Protein AF-0000000072075287 (afdb_homodimer)

Organism: Scandinavium goeteborgense (NCBI:txid1851514)

Sequence (214 aa):
MELVNLKTGTDSFQDEKGETHVRDDYPWGLCISLDNETLNKLGVTTPPVGGVVTITANAIVKSTSERQDDDGTYRRAELQITDMALAPASGEAPKTAAQTLYGEGGEMELVNLKTGTDSFQDEKGETHVRDDYPWGLCISLDNETLNKLGVTTPPVGGVVTITANAIVKSTSERQDDDGTYRRAELQITDMALAPASGEAPKTAAQTLYGEGGE

Nearest PDB structures (foldseek):
  7wkx-assembly1_E  TM=1.892E-01  e=1.487E+00  Homo sapiens
  7wkx-assembly1_E  TM=1.920E-01  e=1.109E+00  Homo sapiens
  3j9z-assembly1_SJ  TM=1.690E-01  e=6.405E+00  Escherichia coli

Solvent-accessible surface area (backbone atoms only — not comparable to full-atom values): 11823 Å² total; per-residue (Å²): 135,68,71,32,79,48,64,73,44,75,42,76,46,65,47,99,86,65,50,78,35,59,33,76,32,51,60,73,36,40,38,32,41,39,40,41,69,53,37,60,68,59,70,50,80,78,62,58,50,30,30,43,30,35,37,40,31,34,25,31,25,67,40,74,43,79,44,78,50,98,89,40,76,44,36,34,38,33,30,37,45,42,26,36,24,68,42,70,42,82,58,81,60,66,80,50,49,49,47,64,67,73,62,78,65,85,117,135,68,71,32,76,48,64,73,45,75,43,76,45,66,47,98,87,65,50,79,38,61,35,77,31,50,60,73,35,39,38,34,42,38,38,41,69,55,37,59,67,59,69,50,80,79,61,58,47,25,29,42,29,35,38,41,31,35,26,30,25,68,41,74,44,80,43,80,48,98,89,40,75,45,35,36,37,32,32,36,48,42,26,36,22,69,42,70,42,81,59,82,57,66,79,50,52,49,49,65,68,74,63,79,64,85,116

InterPro domains:
  IPR049302 Major coat protein-like [PF21628] (15-101)

Foldseek 3Di:
DDDDDQFDAKDWDAAPVGDIAIATDGDPLPDDDADPVNCVVLVDDDDAFLFDKDKDFDWDWPDWDWDQDPVGIDIDTDIGTDGMHMGGPPDDSPNRRRNGPPPPVPD/DDDDDQFDAKDWDAAPVRDIAIATDGDPLPDDDADPVNCVVLVDDDDAFLFDKDKDFDWDWPDWDWDQDPVGIDIDTDIGTDGMHMGGPPDDSPRRVRNPPPPPVPD

Structure (mmCIF, N/CA/C/O backbone):
data_AF-0000000072075287-model_v1
#
loop_
_entity.id
_entity.type
_entity.pdbx_description
1 polymer 'Phage protein'
#
loop_
_atom_site.group_PDB
_atom_site.id
_atom_site.type_symbol
_atom_site.label_atom_id
_atom_site.label_alt_id
_atom_site.label_comp_id
_atom_site.label_asym_id
_atom_site.label_entity_id
_atom_site.label_seq_id
_atom_site.pdbx_PDB_ins_code
_atom_site.Cartn_x
_atom_site.Cartn_y
_atom_site.Cartn_z
_atom_site.occupancy
_atom_site.B_iso_or_equiv
_atom_site.auth_seq_id
_atom_site.auth_comp_id
_atom_site.auth_asym_id
_atom_site.auth_atom_id
_atom_site.pdbx_PDB_model_num
ATOM 1 N N . MET A 1 1 ? -2.111 -3.668 18.281 1 77.75 1 MET A N 1
ATOM 2 C CA . MET A 1 1 ? -3.15 -3.203 17.359 1 77.75 1 MET A CA 1
ATOM 3 C C . MET A 1 1 ? -3.857 -4.383 16.703 1 77.75 1 MET A C 1
ATOM 5 O O . MET A 1 1 ? -3.252 -5.434 16.484 1 77.75 1 MET A O 1
ATOM 9 N N . GLU A 1 2 ? -5.207 -4.266 16.469 1 92.62 2 GLU A N 1
ATOM 10 C CA . GLU A 1 2 ? -5.988 -5.344 15.867 1 92.62 2 GLU A CA 1
ATOM 11 C C . GLU A 1 2 ? -6.207 -5.102 14.375 1 92.62 2 GLU A C 1
ATOM 13 O O . GLU A 1 2 ? -6.414 -3.961 13.953 1 92.62 2 GLU A O 1
ATOM 18 N N . LEU A 1 3 ? -6.121 -6.145 13.672 1 96.12 3 LEU A N 1
ATOM 19 C CA . LEU A 1 3 ? -6.355 -6.055 12.234 1 96.12 3 LEU A CA 1
ATOM 20 C C . LEU A 1 3 ? -7.828 -5.801 11.945 1 96.12 3 LEU A C 1
ATOM 22 O O . LEU A 1 3 ? -8.703 -6.469 12.5 1 96.12 3 LEU A O 1
ATOM 26 N N . VAL A 1 4 ? -8.023 -4.816 11.109 1 97.56 4 VAL A N 1
ATOM 27 C CA . VAL A 1 4 ? -9.383 -4.461 10.719 1 97.56 4 VAL A CA 1
ATOM 28 C C . VAL A 1 4 ? -9.633 -4.906 9.281 1 97.56 4 VAL A C 1
ATOM 30 O O . VAL A 1 4 ? -8.836 -4.621 8.383 1 97.56 4 VAL A O 1
ATOM 33 N N . ASN A 1 5 ? -10.75 -5.617 9.086 1 97.5 5 ASN A N 1
ATOM 34 C CA . ASN A 1 5 ? -11.117 -6.039 7.738 1 97.5 5 ASN A CA 1
ATOM 35 C C . ASN A 1 5 ? -11.609 -4.863 6.898 1 97.5 5 ASN A C 1
ATOM 37 O 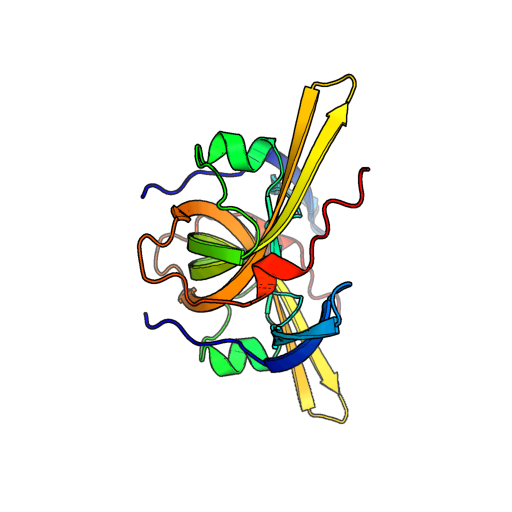O . ASN A 1 5 ? -12.523 -4.148 7.301 1 97.5 5 ASN A O 1
ATOM 41 N N . LEU A 1 6 ? -11.008 -4.695 5.742 1 97.62 6 LEU A N 1
ATOM 42 C CA . LEU A 1 6 ? -11.289 -3.512 4.934 1 97.62 6 LEU A CA 1
ATOM 43 C C . LEU A 1 6 ? -12.141 -3.869 3.723 1 97.62 6 LEU A C 1
ATOM 45 O O . LEU A 1 6 ? -12.195 -3.113 2.752 1 97.62 6 LEU A O 1
ATOM 49 N N . LYS A 1 7 ? -12.789 -4.918 3.783 1 96.19 7 LYS A N 1
ATOM 50 C CA . LYS A 1 7 ? -13.656 -5.375 2.707 1 96.19 7 LYS A CA 1
ATOM 51 C C . LYS A 1 7 ? -14.789 -4.379 2.451 1 96.19 7 LYS A C 1
ATOM 53 O O . LYS A 1 7 ? -15.375 -3.85 3.395 1 96.19 7 LYS A O 1
ATOM 58 N N . THR A 1 8 ? -15.008 -4.086 1.228 1 95.38 8 THR A N 1
ATOM 59 C CA . THR A 1 8 ? -16.062 -3.146 0.863 1 95.38 8 THR A CA 1
ATOM 60 C C . THR A 1 8 ? -17.219 -3.871 0.189 1 95.38 8 THR A C 1
ATOM 62 O O . THR A 1 8 ? -18.312 -3.311 0.045 1 95.38 8 THR A O 1
ATOM 65 N N . GLY A 1 9 ? -17.016 -5.016 -0.253 1 93.81 9 GLY A N 1
ATOM 66 C CA . GLY A 1 9 ? -18.031 -5.797 -0.929 1 93.81 9 GLY A CA 1
ATOM 67 C C . GLY A 1 9 ? -17.516 -7.102 -1.496 1 93.81 9 GLY A C 1
ATOM 68 O O . GLY A 1 9 ? -16.406 -7.527 -1.169 1 93.81 9 GLY A O 1
ATOM 69 N N . THR A 1 10 ? -18.516 -7.734 -2.203 1 91.75 10 THR A N 1
ATOM 70 C CA . THR A 1 10 ? -18.141 -9 -2.84 1 91.75 10 THR A CA 1
ATOM 71 C C . THR A 1 10 ? -18.547 -8.992 -4.312 1 91.75 10 THR A C 1
ATOM 73 O O . THR A 1 10 ? -19.562 -8.414 -4.684 1 91.75 10 THR A O 1
ATOM 76 N N . ASP A 1 11 ? -17.562 -9.477 -5.094 1 87.44 11 ASP A N 1
ATOM 77 C CA . ASP A 1 11 ? -17.828 -9.57 -6.527 1 87.44 11 ASP A CA 1
ATOM 78 C C . ASP A 1 11 ? -17.734 -11.016 -7.008 1 87.44 11 ASP A C 1
ATOM 80 O O . ASP A 1 11 ? -16.922 -11.797 -6.504 1 87.44 11 ASP A O 1
ATOM 84 N N . SER A 1 12 ? -18.703 -11.328 -7.906 1 87.06 12 SER A N 1
ATOM 85 C CA . SER A 1 12 ? -18.688 -12.688 -8.453 1 87.06 12 SER A CA 1
ATOM 86 C C . SER A 1 12 ? -18.281 -12.68 -9.922 1 87.06 12 SER A C 1
ATOM 88 O O . SER A 1 12 ? -18.578 -11.742 -10.656 1 87.06 12 SER A O 1
ATOM 90 N N . PHE A 1 13 ? -17.406 -13.641 -10.266 1 83.19 13 PHE A N 1
ATOM 91 C CA . PHE A 1 13 ? -17 -13.773 -11.656 1 83.19 13 PHE A CA 1
ATOM 92 C C . PHE A 1 13 ? -17.016 -15.234 -12.094 1 83.19 13 PHE A C 1
ATOM 94 O O . PHE A 1 13 ? -17 -16.141 -11.258 1 83.19 13 PHE A O 1
ATOM 101 N N . GLN A 1 14 ? -17.344 -15.43 -13.328 1 86.56 14 GLN A N 1
ATOM 102 C CA . GLN A 1 14 ? -17.359 -16.781 -13.898 1 86.56 14 GLN A CA 1
ATOM 103 C C . GLN A 1 14 ? -16.078 -17.062 -14.672 1 86.56 14 GLN A C 1
ATOM 105 O O . GLN A 1 14 ? -15.586 -16.203 -15.422 1 86.56 14 GLN A O 1
ATOM 110 N N . ASP A 1 15 ? -15.492 -18.203 -14.352 1 79.06 15 ASP A N 1
ATOM 111 C CA . ASP A 1 15 ? -14.281 -18.578 -15.078 1 79.06 15 ASP A CA 1
ATOM 112 C C . ASP A 1 15 ? -14.617 -19.156 -16.453 1 79.06 15 ASP A C 1
ATOM 114 O O . ASP A 1 15 ? -15.789 -19.172 -16.859 1 79.06 15 ASP A O 1
ATOM 118 N N . GLU A 1 16 ? -13.539 -19.391 -17.25 1 84.56 16 GLU A N 1
ATOM 119 C CA . GLU A 1 16 ? -13.719 -19.922 -18.609 1 84.56 16 GLU A CA 1
ATOM 120 C C . GLU A 1 16 ? -14.523 -21.219 -18.594 1 84.56 16 GLU A C 1
ATOM 122 O O . GLU A 1 16 ? -15.125 -21.578 -19.594 1 84.56 16 GLU A O 1
ATOM 127 N N . LYS A 1 17 ? -14.508 -21.938 -17.422 1 87.31 17 LYS A N 1
ATOM 128 C CA . LYS A 1 17 ? -15.227 -23.188 -17.281 1 87.31 17 LYS A CA 1
ATOM 129 C C . LYS A 1 17 ? -16.672 -22.953 -16.859 1 87.31 17 LYS A C 1
ATOM 131 O O . LYS A 1 17 ? -17.484 -23.891 -16.812 1 87.31 17 LYS A O 1
ATOM 136 N N . GLY A 1 18 ? -17.031 -21.797 -16.594 1 85.94 18 GLY A N 1
ATOM 137 C CA . GLY A 1 18 ? -18.391 -21.484 -16.188 1 85.94 18 GLY A CA 1
ATOM 138 C C . GLY A 1 18 ? -18.594 -21.516 -14.688 1 85.94 18 GLY A C 1
ATOM 139 O O . GLY A 1 18 ? -19.734 -21.516 -14.211 1 85.94 18 GLY A O 1
ATOM 140 N N . GLU A 1 19 ? -17.656 -21.734 -13.961 1 86.62 19 GLU A N 1
ATOM 141 C CA . GLU A 1 19 ? -17.766 -21.766 -12.508 1 86.62 19 GLU A CA 1
ATOM 142 C C . GLU A 1 19 ? -17.703 -20.359 -11.914 1 86.62 19 GLU A C 1
ATOM 144 O O . GLU A 1 19 ? -16.859 -19.562 -12.305 1 86.62 19 GLU A O 1
ATOM 149 N N . THR A 1 20 ? -18.656 -20.094 -10.992 1 87.75 20 THR A N 1
ATOM 150 C CA . THR A 1 20 ? -18.766 -18.797 -10.359 1 87.75 20 THR A CA 1
ATOM 151 C C . THR A 1 20 ? -17.844 -18.703 -9.141 1 87.75 20 THR A C 1
ATOM 153 O O . THR A 1 20 ? -17.891 -19.578 -8.273 1 87.75 20 THR A O 1
ATOM 156 N N . HIS A 1 21 ? -17 -17.688 -9.211 1 82.75 21 HIS A N 1
ATOM 157 C CA . HIS A 1 21 ? -16.125 -17.438 -8.07 1 82.75 21 HIS A CA 1
ATOM 158 C C . HIS A 1 21 ? -16.422 -16.094 -7.426 1 82.75 21 HIS A C 1
ATOM 160 O O . HIS A 1 21 ? -16.797 -15.141 -8.109 1 82.75 21 HIS A O 1
ATOM 166 N N . VAL A 1 22 ? -16.422 -16.141 -6.047 1 85.56 22 VAL A N 1
ATOM 167 C CA . VAL A 1 22 ? -16.703 -14.914 -5.309 1 85.56 22 VAL A CA 1
ATOM 168 C C . VAL A 1 22 ? -15.406 -14.312 -4.785 1 85.56 22 VAL A C 1
ATOM 170 O O . VAL A 1 22 ? -14.562 -15.016 -4.227 1 85.56 22 VAL A O 1
ATOM 173 N N . ARG A 1 23 ? -15.266 -13.086 -5.16 1 87.44 23 ARG A N 1
ATOM 174 C CA . ARG A 1 23 ? -14.078 -12.383 -4.699 1 87.44 23 ARG A CA 1
ATOM 175 C C . ARG A 1 23 ? -14.453 -11.172 -3.85 1 87.44 23 ARG A C 1
ATOM 177 O O . ARG A 1 23 ? -15.352 -10.406 -4.207 1 87.44 23 ARG A O 1
ATOM 184 N N . ASP A 1 24 ? -13.828 -11.047 -2.705 1 92.19 24 ASP A N 1
ATOM 185 C CA . ASP A 1 24 ? -14.055 -9.883 -1.855 1 92.19 24 ASP A CA 1
ATOM 186 C C . ASP A 1 24 ? -13.43 -8.625 -2.461 1 92.19 24 ASP A C 1
ATOM 188 O O . ASP A 1 24 ? -12.32 -8.672 -3 1 92.19 24 ASP A O 1
ATOM 192 N N . ASP A 1 25 ? -14.242 -7.613 -2.367 1 93.5 25 ASP A N 1
ATOM 193 C CA . ASP A 1 25 ? -13.789 -6.332 -2.895 1 93.5 25 ASP A CA 1
ATOM 194 C C . ASP A 1 25 ? -13.148 -5.484 -1.798 1 93.5 25 ASP A C 1
ATOM 196 O O . ASP A 1 25 ? -13.641 -5.441 -0.67 1 93.5 25 ASP A O 1
ATOM 200 N N . TYR A 1 26 ? -12.102 -4.895 -2.133 1 96.19 26 TYR A N 1
ATOM 201 C CA . TYR A 1 26 ? -11.375 -3.992 -1.246 1 96.19 26 TYR A CA 1
ATOM 202 C C . TYR A 1 26 ? -11.062 -2.678 -1.949 1 96.19 26 TYR A C 1
ATOM 204 O O . TYR A 1 26 ? -11.055 -2.611 -3.182 1 96.19 26 TYR A O 1
ATOM 212 N N . PRO A 1 27 ? -10.805 -1.683 -1.081 1 95 27 PRO A N 1
ATOM 213 C CA . PRO A 1 27 ? -10.492 -0.396 -1.707 1 95 27 PRO A CA 1
ATOM 214 C C . PRO A 1 27 ? -9.242 -0.456 -2.59 1 95 27 PRO A C 1
ATOM 216 O O . PRO A 1 27 ? -8.25 -1.081 -2.217 1 95 27 PRO A O 1
ATOM 219 N N . TRP A 1 28 ? -9.297 0.236 -3.648 1 91.94 28 TRP A N 1
ATOM 220 C CA . TRP A 1 28 ? -8.195 0.233 -4.602 1 91.94 28 TRP A CA 1
ATOM 221 C C . TRP A 1 28 ? -6.977 0.944 -4.023 1 91.94 28 TRP A C 1
ATOM 223 O O . TRP A 1 28 ? -5.836 0.628 -4.379 1 91.94 28 TRP A O 1
ATOM 233 N N . GLY A 1 29 ? -7.176 1.837 -3.107 1 96 29 GLY A N 1
ATOM 234 C CA . GLY A 1 29 ? -6.074 2.576 -2.514 1 96 29 GLY A CA 1
ATOM 235 C C . GLY A 1 29 ? -5.195 1.723 -1.62 1 96 29 GLY A C 1
ATOM 236 O O . GLY A 1 29 ? -4.117 2.154 -1.205 1 96 29 GLY A O 1
ATOM 237 N N . LEU A 1 30 ? -5.652 0.534 -1.278 1 97.19 30 LEU A N 1
ATOM 238 C CA . LEU A 1 30 ? -4.93 -0.387 -0.407 1 97.19 30 LEU A CA 1
ATOM 239 C C . LEU A 1 30 ? -4.234 -1.472 -1.223 1 97.19 30 LEU A C 1
ATOM 241 O O . LEU A 1 30 ? -4.137 -2.619 -0.781 1 97.19 30 LEU A O 1
ATOM 245 N N . CYS A 1 31 ? -3.879 -1.169 -2.418 1 95.69 31 CYS A N 1
ATOM 246 C CA . CYS A 1 31 ? -3.146 -2.068 -3.301 1 95.69 31 CYS A CA 1
ATOM 247 C C . CYS A 1 31 ? -1.704 -1.606 -3.473 1 95.69 31 CYS A C 1
ATOM 249 O O . CYS A 1 31 ? -1.455 -0.455 -3.834 1 95.69 31 CYS A O 1
ATOM 251 N N . ILE A 1 32 ? -0.797 -2.535 -3.172 1 97.25 32 ILE A N 1
ATOM 252 C CA . ILE A 1 32 ? 0.595 -2.15 -3.381 1 97.25 32 ILE A CA 1
ATOM 253 C C . ILE A 1 32 ? 1.206 -3.01 -4.484 1 97.25 32 ILE A C 1
ATOM 255 O O . ILE A 1 32 ? 0.774 -4.145 -4.711 1 97.25 32 ILE A O 1
ATOM 259 N N . SER A 1 33 ? 2.102 -2.414 -5.137 1 96.75 33 SER A N 1
ATOM 260 C CA . SER A 1 33 ? 2.803 -3.066 -6.238 1 96.75 33 SER A CA 1
ATOM 261 C C . SER A 1 33 ? 4.277 -3.27 -5.914 1 96.75 33 SER A C 1
ATOM 263 O O . SER A 1 33 ? 5.012 -2.303 -5.695 1 96.75 33 SER A O 1
ATOM 265 N N . LEU A 1 34 ? 4.695 -4.539 -5.887 1 96.69 34 LEU A N 1
ATOM 266 C CA . LEU A 1 34 ? 6.094 -4.875 -5.645 1 96.69 34 LEU A CA 1
ATOM 267 C C . LEU A 1 34 ? 6.812 -5.184 -6.953 1 96.69 34 LEU A C 1
ATOM 269 O O . LEU A 1 34 ? 6.504 -6.176 -7.617 1 96.69 34 LEU A O 1
ATOM 273 N N . ASP A 1 35 ? 7.734 -4.344 -7.305 1 94.25 35 ASP A N 1
ATOM 274 C CA . ASP A 1 35 ? 8.531 -4.602 -8.5 1 94.25 35 ASP A CA 1
ATOM 275 C C . ASP A 1 35 ? 9.742 -5.477 -8.18 1 94.25 35 ASP A C 1
ATOM 277 O O . ASP A 1 35 ? 9.984 -5.801 -7.016 1 94.25 35 ASP A O 1
ATOM 281 N N . ASN A 1 36 ? 10.438 -5.809 -9.18 1 93.44 36 ASN A N 1
ATOM 282 C CA . ASN A 1 36 ? 11.578 -6.707 -9.047 1 93.44 36 ASN A CA 1
ATOM 283 C C . ASN A 1 36 ? 12.555 -6.215 -7.984 1 93.44 36 ASN A C 1
ATOM 285 O O . ASN A 1 36 ? 13.016 -7 -7.152 1 93.44 36 ASN A O 1
ATOM 289 N N . GLU A 1 37 ? 12.898 -4.957 -8.047 1 93.5 37 GLU A N 1
ATOM 290 C CA . GLU A 1 37 ? 13.844 -4.383 -7.098 1 93.5 37 GLU A CA 1
ATOM 291 C C . GLU A 1 37 ? 13.336 -4.516 -5.664 1 93.5 37 GLU A C 1
ATOM 293 O O . GLU A 1 37 ? 14.086 -4.906 -4.766 1 93.5 37 GLU A O 1
ATOM 298 N N . THR A 1 38 ? 12.094 -4.238 -5.414 1 95.94 38 THR A N 1
ATOM 299 C CA . THR A 1 38 ? 11.477 -4.324 -4.094 1 95.94 38 THR A CA 1
ATOM 300 C C . THR A 1 38 ? 11.438 -5.77 -3.605 1 95.94 38 THR A C 1
ATOM 302 O O . THR A 1 38 ? 11.797 -6.051 -2.459 1 95.94 38 THR A O 1
ATOM 305 N N . LEU A 1 39 ? 11.023 -6.684 -4.453 1 95.38 39 LEU A N 1
ATOM 306 C CA . LEU A 1 39 ? 10.969 -8.102 -4.109 1 95.38 39 LEU A CA 1
ATOM 307 C C . LEU A 1 39 ? 12.352 -8.625 -3.744 1 95.38 39 LEU A C 1
ATOM 309 O O . LEU A 1 39 ? 12.5 -9.391 -2.785 1 95.38 39 LEU A O 1
ATOM 313 N N . ASN A 1 40 ? 13.297 -8.281 -4.48 1 93.31 40 ASN A N 1
ATOM 314 C CA . ASN A 1 40 ? 14.68 -8.68 -4.207 1 93.31 40 ASN A CA 1
ATOM 315 C C . ASN A 1 40 ? 15.164 -8.148 -2.863 1 93.31 40 ASN A C 1
ATOM 317 O O . ASN A 1 40 ? 15.812 -8.867 -2.104 1 93.31 40 ASN A O 1
ATOM 321 N N . LYS A 1 41 ? 14.836 -6.898 -2.615 1 95.44 41 LYS A N 1
ATOM 322 C CA . LYS A 1 41 ? 15.242 -6.281 -1.355 1 95.44 41 LYS A CA 1
ATOM 323 C C . LYS A 1 41 ? 14.617 -7 -0.164 1 95.44 41 LYS A C 1
ATOM 325 O O . LYS A 1 41 ? 15.258 -7.16 0.877 1 95.44 41 LYS A O 1
ATOM 330 N N . LEU A 1 42 ? 13.398 -7.293 -0.332 1 96.06 42 LEU A N 1
ATOM 331 C CA . LEU A 1 42 ? 12.68 -7.984 0.732 1 96.06 42 LEU A CA 1
ATOM 332 C C . LEU A 1 42 ? 13.18 -9.414 0.891 1 96.06 42 LEU A C 1
ATOM 334 O O . LEU A 1 42 ? 13.047 -10.008 1.962 1 96.06 42 LEU A O 1
ATOM 338 N N . GLY A 1 43 ? 13.695 -10.016 -0.106 1 92.69 43 GLY A N 1
ATOM 339 C CA . GLY A 1 43 ? 14.211 -11.367 -0.07 1 92.69 43 GLY A CA 1
ATOM 340 C C . GLY A 1 43 ? 13.133 -12.422 0.075 1 92.69 43 GLY A C 1
ATOM 341 O O . GLY A 1 43 ? 13.32 -13.422 0.767 1 92.69 43 GLY A O 1
ATOM 342 N N . VAL A 1 44 ? 11.953 -12.094 -0.445 1 87.81 44 VAL A N 1
ATOM 343 C CA . VAL A 1 44 ? 10.836 -13.016 -0.292 1 87.81 44 VAL A CA 1
ATOM 344 C C . VAL A 1 44 ? 10.32 -13.445 -1.666 1 87.81 44 VAL A C 1
ATOM 346 O O . VAL A 1 44 ? 10.516 -12.734 -2.654 1 87.81 44 VAL A O 1
ATOM 349 N N . THR A 1 45 ? 9.844 -14.625 -1.613 1 86.31 45 THR A N 1
ATOM 350 C CA . THR A 1 45 ? 9.133 -15.094 -2.801 1 86.31 45 THR A CA 1
ATOM 351 C C . THR A 1 45 ? 7.629 -14.875 -2.652 1 86.31 45 THR A C 1
ATOM 353 O O . THR A 1 45 ? 7.027 -15.328 -1.674 1 86.31 45 THR A O 1
ATOM 356 N N . THR A 1 46 ? 7.074 -14.062 -3.523 1 86.88 46 THR A N 1
ATOM 357 C CA . THR A 1 46 ? 5.645 -13.781 -3.461 1 86.88 46 THR A CA 1
ATOM 358 C C . THR A 1 46 ? 4.832 -15.031 -3.758 1 86.88 46 THR A C 1
ATOM 360 O O . THR A 1 46 ? 5.117 -15.758 -4.715 1 86.88 46 THR A O 1
ATOM 363 N N . PRO A 1 47 ? 3.93 -15.32 -2.85 1 89.81 47 PRO A N 1
ATOM 364 C CA . PRO A 1 47 ? 3.029 -16.438 -3.158 1 89.81 47 PRO A CA 1
ATOM 365 C C . PRO A 1 47 ? 2.293 -16.25 -4.484 1 89.81 47 PRO A C 1
ATOM 367 O O . PRO A 1 47 ? 2.291 -15.148 -5.043 1 89.81 47 PRO A O 1
ATOM 370 N N . PRO A 1 48 ? 1.776 -17.391 -5.051 1 88.75 48 PRO A N 1
ATOM 371 C CA . PRO A 1 48 ? 0.973 -17.266 -6.266 1 88.75 48 PRO A CA 1
ATOM 372 C C . PRO A 1 48 ? -0.303 -16.453 -6.051 1 88.75 48 PRO A C 1
ATOM 374 O O . PRO A 1 48 ? -0.667 -16.156 -4.91 1 88.75 48 PRO A O 1
ATOM 377 N N . VAL A 1 49 ? -0.853 -16.078 -7.148 1 90.38 49 VAL A N 1
ATOM 378 C CA . VAL A 1 49 ? -2.111 -15.344 -7.117 1 90.38 49 VAL A CA 1
ATOM 379 C C . VAL A 1 49 ? -3.1 -16.047 -6.188 1 90.38 49 VAL A C 1
ATOM 381 O O . VAL A 1 49 ? -3.271 -17.266 -6.262 1 90.38 49 VAL A O 1
ATOM 384 N N . GLY A 1 50 ? -3.572 -15.297 -5.316 1 90.81 50 GLY A N 1
ATOM 385 C CA . GLY A 1 50 ? -4.488 -15.852 -4.336 1 90.81 50 GLY A CA 1
ATOM 386 C C . GLY A 1 50 ? -3.83 -16.141 -3.002 1 90.81 50 GLY A C 1
ATOM 387 O O . GLY A 1 50 ? -4.516 -16.375 -2.002 1 90.81 50 GLY A O 1
ATOM 388 N N . GLY A 1 51 ? -2.502 -16.219 -2.961 1 92.12 51 GLY A N 1
ATOM 389 C CA . GLY A 1 51 ? -1.778 -16.406 -1.716 1 92.12 51 GLY A CA 1
ATOM 390 C C . GLY A 1 51 ? -1.857 -15.219 -0.782 1 92.12 51 GLY A C 1
ATOM 391 O O . GLY A 1 51 ? -2.064 -14.086 -1.227 1 92.12 51 GLY A O 1
ATOM 392 N N . VAL A 1 52 ? -1.76 -15.516 0.511 1 94.38 52 VAL A N 1
ATOM 393 C CA . VAL A 1 52 ? -1.868 -14.469 1.521 1 94.38 52 VAL A CA 1
ATOM 394 C C . VAL A 1 52 ? -0.495 -14.195 2.131 1 94.38 52 VAL A C 1
ATOM 396 O O . VAL A 1 52 ? 0.288 -15.125 2.354 1 94.38 52 VAL A O 1
ATOM 399 N N . VAL A 1 53 ? -0.231 -12.914 2.338 1 96.25 53 VAL A N 1
ATOM 400 C CA . VAL A 1 53 ? 1.034 -12.523 2.947 1 96.25 53 VAL A CA 1
ATOM 401 C C . VAL A 1 53 ? 0.772 -11.57 4.113 1 96.25 53 VAL A C 1
ATOM 403 O O . VAL A 1 53 ? -0.256 -10.891 4.148 1 96.25 53 VAL A O 1
ATOM 406 N N . THR A 1 54 ? 1.632 -11.617 5.086 1 96 54 THR A N 1
ATOM 407 C CA . THR A 1 54 ? 1.607 -10.68 6.203 1 96 54 THR A CA 1
ATOM 408 C C . THR A 1 54 ? 2.623 -9.562 5.992 1 96 54 THR A C 1
ATOM 410 O O . THR A 1 54 ? 3.797 -9.82 5.723 1 96 54 THR A O 1
ATOM 413 N N . ILE A 1 55 ? 2.16 -8.414 6.121 1 97 55 ILE A N 1
ATOM 414 C CA . ILE A 1 55 ? 2.992 -7.238 5.883 1 97 55 ILE A CA 1
ATOM 415 C C . ILE A 1 55 ? 3.195 -6.473 7.188 1 97 55 ILE A C 1
ATOM 417 O O . ILE A 1 55 ? 2.234 -6.203 7.91 1 97 55 ILE A O 1
ATOM 421 N N . THR A 1 56 ? 4.402 -6.18 7.535 1 97.19 56 THR A N 1
ATOM 422 C CA . THR A 1 56 ? 4.766 -5.203 8.555 1 97.19 56 THR A CA 1
ATOM 423 C C . THR A 1 56 ? 5.566 -4.055 7.945 1 97.19 56 THR A C 1
ATOM 425 O O . THR A 1 56 ? 6.59 -4.285 7.297 1 97.19 56 THR A O 1
ATOM 428 N N . ALA A 1 57 ? 5.008 -2.855 8.125 1 97.5 57 ALA A N 1
ATOM 429 C CA . ALA A 1 57 ? 5.656 -1.756 7.414 1 97.5 57 ALA A CA 1
ATOM 430 C C . ALA A 1 57 ? 5.605 -0.469 8.234 1 97.5 57 ALA A C 1
ATOM 432 O O . ALA A 1 57 ? 4.742 -0.312 9.102 1 97.5 57 ALA A O 1
ATOM 433 N N . ASN A 1 58 ? 6.535 0.424 7.98 1 96.81 58 ASN A N 1
ATOM 434 C CA . ASN A 1 58 ? 6.492 1.828 8.375 1 96.81 58 ASN A CA 1
ATOM 435 C C . ASN A 1 58 ? 6.211 2.736 7.18 1 96.81 58 ASN A C 1
ATOM 437 O O . ASN A 1 58 ? 6.793 2.557 6.105 1 96.81 58 ASN A O 1
ATOM 441 N N . ALA A 1 59 ? 5.336 3.635 7.445 1 96.81 59 ALA A N 1
ATOM 442 C CA . ALA A 1 59 ? 4.965 4.527 6.352 1 96.81 59 ALA A CA 1
ATOM 443 C C . ALA A 1 59 ? 4.934 5.98 6.816 1 96.81 59 ALA A C 1
ATOM 445 O O . ALA A 1 59 ? 4.695 6.258 7.992 1 96.81 59 ALA A O 1
ATOM 446 N N . ILE A 1 60 ? 5.18 6.902 5.883 1 95.19 60 ILE A N 1
ATOM 447 C CA . ILE A 1 60 ? 5.086 8.336 6.141 1 95.19 60 ILE A CA 1
ATOM 448 C C . ILE A 1 60 ? 3.869 8.914 5.422 1 95.19 60 ILE A C 1
ATOM 450 O O . ILE A 1 60 ? 3.557 8.516 4.301 1 95.19 60 ILE A O 1
ATOM 454 N N . VAL A 1 61 ? 3.297 9.844 6.078 1 95 61 VAL A N 1
ATOM 455 C CA . VAL A 1 61 ? 2.168 10.523 5.453 1 95 61 VAL A CA 1
ATOM 456 C C . VAL A 1 61 ? 2.672 11.484 4.383 1 95 61 VAL A C 1
ATOM 458 O O . VAL A 1 61 ? 3.338 12.477 4.691 1 95 61 VAL A O 1
ATOM 461 N N . LYS A 1 62 ? 2.35 11.172 3.201 1 91.31 62 LYS A N 1
ATOM 462 C CA . LYS A 1 62 ? 2.795 11.977 2.07 1 91.31 62 LYS A CA 1
ATOM 463 C C . LYS A 1 62 ? 1.867 13.164 1.846 1 91.31 62 LYS A C 1
ATOM 465 O O . LYS A 1 62 ? 2.324 14.266 1.51 1 91.31 62 LYS A O 1
ATOM 470 N N . SER A 1 63 ? 0.668 12.867 1.937 1 92.81 63 SER A N 1
ATOM 471 C CA . SER A 1 63 ? -0.319 13.922 1.713 1 92.81 63 SER A CA 1
ATOM 472 C C . SER A 1 63 ? -1.646 13.586 2.387 1 92.81 63 SER A C 1
ATOM 474 O O . SER A 1 63 ? -1.979 12.414 2.562 1 92.81 63 SER A O 1
ATOM 476 N N . THR A 1 64 ? -2.299 14.688 2.861 1 92.81 64 THR A N 1
ATOM 477 C CA . THR A 1 64 ? -3.641 14.562 3.416 1 92.81 64 THR A CA 1
ATOM 478 C C . THR A 1 64 ? -4.605 15.516 2.715 1 92.81 64 THR A C 1
ATOM 480 O O . THR A 1 64 ? -4.246 16.641 2.391 1 92.81 64 THR A O 1
ATOM 483 N N . SER A 1 65 ? -5.645 14.883 2.287 1 91.44 65 SER A N 1
ATOM 484 C CA . SER A 1 65 ? -6.664 15.68 1.612 1 91.44 65 SER A CA 1
ATOM 485 C C . SER A 1 65 ? -8.016 15.547 2.303 1 91.44 65 SER A C 1
ATOM 487 O O . SER A 1 65 ? -8.398 14.461 2.736 1 91.44 65 SER A O 1
ATOM 489 N N . GLU A 1 66 ? -8.641 16.812 2.535 1 89.56 66 GLU A N 1
ATOM 490 C CA . GLU A 1 66 ? -9.984 16.844 3.096 1 89.56 66 GLU A CA 1
ATOM 491 C C . GLU A 1 66 ? -10.938 17.641 2.201 1 89.56 66 GLU A C 1
ATOM 493 O O . GLU A 1 66 ? -10.664 18.797 1.854 1 89.56 66 GLU A O 1
ATOM 498 N N . ARG A 1 67 ? -11.766 16.953 1.629 1 89.38 67 ARG A N 1
ATOM 499 C CA . ARG A 1 67 ? -12.742 17.594 0.752 1 89.38 67 ARG A CA 1
ATOM 500 C C . ARG A 1 67 ? -14.148 17.469 1.32 1 89.38 67 ARG A C 1
ATOM 502 O O . ARG A 1 67 ? -14.531 16.422 1.833 1 89.38 67 ARG A O 1
ATOM 509 N N . GLN A 1 68 ? -14.828 18.547 1.416 1 89.38 68 GLN A N 1
ATOM 510 C CA . GLN A 1 68 ? -16.203 18.578 1.894 1 89.38 68 GLN A CA 1
ATOM 511 C C . GLN A 1 68 ? -17.188 18.578 0.729 1 89.38 68 GLN A C 1
ATOM 513 O O . GLN A 1 68 ? -17.125 19.469 -0.135 1 89.38 68 GLN A O 1
ATOM 518 N N . ASP A 1 69 ? -17.828 17.484 0.65 1 84.62 69 ASP A N 1
ATOM 519 C CA . ASP A 1 69 ? -18.844 17.422 -0.392 1 84.62 69 ASP A CA 1
ATOM 520 C C . ASP A 1 69 ? -20.25 17.328 0.213 1 84.62 69 ASP A C 1
ATOM 522 O O . ASP A 1 69 ? -20.406 17.297 1.437 1 84.62 69 ASP A O 1
ATOM 526 N N . ASP A 1 70 ? -21.188 17.344 -0.735 1 89.31 70 ASP A N 1
ATOM 527 C CA . ASP A 1 70 ? -22.578 17.281 -0.279 1 89.31 70 ASP A CA 1
ATOM 528 C C . ASP A 1 70 ? -22.844 16 0.508 1 89.31 70 ASP A C 1
ATOM 530 O O . ASP A 1 70 ? -23.766 15.953 1.325 1 89.31 70 ASP A O 1
ATOM 534 N N . ASP A 1 71 ? -22.031 15.031 0.357 1 86.81 71 ASP A N 1
ATOM 535 C CA . ASP A 1 71 ? -22.219 13.727 0.99 1 86.81 71 ASP A CA 1
ATOM 536 C C . ASP A 1 71 ? -21.516 13.672 2.348 1 86.81 71 ASP A C 1
ATOM 538 O O . ASP A 1 71 ? -21.859 12.836 3.189 1 86.81 71 ASP A O 1
ATOM 542 N N . GLY A 1 72 ? -20.75 14.578 2.58 1 88.25 72 GLY A N 1
ATOM 543 C CA . GLY A 1 72 ? -20 14.617 3.828 1 88.25 72 GLY A CA 1
ATOM 544 C C . GLY A 1 72 ? -18.531 14.969 3.635 1 88.25 72 GLY A C 1
ATOM 545 O O . GLY A 1 72 ? -18.156 15.57 2.623 1 88.25 72 GLY A O 1
ATOM 546 N N . THR A 1 73 ? -17.844 14.781 4.691 1 90.88 73 THR A N 1
ATOM 547 C CA . THR A 1 73 ? -16.422 15.102 4.672 1 90.88 73 THR A CA 1
ATOM 548 C C . THR A 1 73 ? -15.617 13.922 4.137 1 90.88 73 THR A C 1
ATOM 550 O O . THR A 1 73 ? -15.773 12.789 4.605 1 90.88 73 THR A O 1
ATOM 553 N N . TYR A 1 74 ? -14.938 14.211 2.955 1 90.75 74 TYR A N 1
ATOM 554 C CA . TYR A 1 74 ? -14.102 13.18 2.35 1 90.75 74 TYR A CA 1
ATOM 555 C C . TYR A 1 74 ? -12.625 13.414 2.676 1 90.75 74 TYR A C 1
ATOM 557 O O . TYR A 1 74 ? -12.023 14.375 2.203 1 90.75 74 TYR A O 1
ATOM 565 N N . ARG A 1 75 ? -12.109 12.531 3.545 1 92.5 75 ARG A N 1
ATOM 566 C CA . ARG A 1 75 ? -10.703 12.609 3.92 1 92.5 75 ARG A CA 1
ATOM 567 C C . ARG A 1 75 ? -9.891 11.516 3.236 1 92.5 75 ARG A C 1
ATOM 569 O O . ARG A 1 75 ? -10.375 10.398 3.059 1 92.5 75 ARG A O 1
ATOM 576 N N . ARG A 1 76 ? -8.758 11.906 2.76 1 93.56 76 ARG A N 1
ATOM 577 C CA . ARG A 1 76 ? -7.855 10.945 2.133 1 93.56 76 ARG A CA 1
ATOM 578 C C . ARG A 1 76 ? -6.414 11.164 2.59 1 93.56 76 ARG A C 1
ATOM 580 O O . ARG A 1 76 ? -5.938 12.305 2.627 1 93.56 76 ARG A O 1
ATOM 587 N N . ALA A 1 77 ? -5.766 10.148 2.996 1 95.19 77 ALA A N 1
ATOM 588 C CA . ALA A 1 77 ? -4.355 10.195 3.379 1 95.19 77 ALA A CA 1
ATOM 589 C C . ALA A 1 77 ? -3.516 9.281 2.494 1 95.19 77 ALA A C 1
ATOM 591 O O . ALA A 1 77 ? -3.881 8.125 2.266 1 95.19 77 ALA A O 1
ATOM 592 N N . GLU A 1 78 ? -2.527 9.82 1.948 1 96.25 78 GLU A N 1
ATOM 593 C CA . GLU A 1 78 ? -1.58 9.031 1.168 1 96.25 78 GLU A CA 1
ATOM 594 C C . GLU A 1 78 ? -0.359 8.648 2 1 96.25 78 GLU A C 1
ATOM 596 O O . GLU A 1 78 ? 0.356 9.523 2.496 1 96.25 78 GLU A O 1
ATOM 601 N N . LEU A 1 79 ? -0.12 7.359 2.125 1 96.88 79 LEU A N 1
ATOM 602 C CA . LEU A 1 79 ? 0.995 6.855 2.92 1 96.88 79 LEU A CA 1
ATOM 603 C C . LEU A 1 79 ? 2.059 6.23 2.023 1 96.88 79 LEU A C 1
ATOM 605 O O . LEU A 1 79 ? 1.736 5.48 1.099 1 96.88 79 LEU A O 1
ATOM 609 N N . GLN A 1 80 ? 3.258 6.578 2.285 1 96.94 80 GLN A N 1
ATOM 610 C CA . GLN A 1 80 ? 4.398 5.988 1.595 1 96.94 80 GLN A CA 1
ATOM 611 C C . GLN A 1 80 ? 5.129 4.992 2.492 1 96.94 80 GLN A C 1
ATOM 613 O O . GLN A 1 80 ? 5.73 5.379 3.496 1 96.94 80 GLN A O 1
ATOM 618 N N . ILE A 1 81 ? 5.102 3.754 2.098 1 97.69 81 ILE A N 1
ATOM 619 C CA . ILE A 1 81 ? 5.836 2.746 2.854 1 97.69 81 ILE A CA 1
ATOM 620 C C . ILE A 1 81 ? 7.34 2.938 2.645 1 97.69 81 ILE A C 1
ATOM 622 O O . ILE A 1 81 ? 7.812 2.984 1.507 1 97.69 81 ILE A O 1
ATOM 626 N N . THR A 1 82 ? 8.039 3.066 3.678 1 96.88 82 THR A N 1
ATOM 627 C CA . THR A 1 82 ? 9.477 3.281 3.623 1 96.88 82 THR A CA 1
ATOM 628 C C . THR A 1 82 ? 10.227 1.998 3.963 1 96.88 82 THR A C 1
ATOM 630 O O . THR A 1 82 ? 11.25 1.689 3.35 1 96.88 82 THR A O 1
ATOM 633 N N . ASP A 1 83 ? 9.773 1.357 4.969 1 97.19 83 ASP A N 1
ATOM 634 C CA . ASP A 1 83 ? 10.305 0.081 5.434 1 97.19 83 ASP A CA 1
ATOM 635 C C . ASP A 1 83 ? 9.219 -0.986 5.48 1 97.19 83 ASP A C 1
ATOM 637 O O . ASP A 1 83 ? 8.094 -0.718 5.922 1 97.19 83 ASP A O 1
ATOM 641 N N . MET A 1 84 ? 9.594 -2.105 5.074 1 97.38 84 MET A N 1
ATOM 642 C CA . MET A 1 84 ? 8.562 -3.139 5.023 1 97.38 84 MET A CA 1
ATOM 643 C C . MET A 1 84 ? 9.172 -4.523 5.211 1 97.38 84 MET A C 1
ATOM 645 O O . MET A 1 84 ? 10.336 -4.746 4.875 1 97.38 84 MET A O 1
ATOM 649 N N . ALA A 1 85 ? 8.477 -5.391 5.832 1 97.12 85 ALA A N 1
ATOM 650 C CA . ALA A 1 85 ? 8.734 -6.828 5.891 1 97.12 85 ALA A CA 1
ATOM 651 C C . ALA A 1 85 ? 7.547 -7.621 5.359 1 97.12 85 ALA A C 1
ATOM 653 O O . ALA A 1 85 ? 6.395 -7.289 5.645 1 97.12 85 ALA A O 1
ATOM 654 N N . LEU A 1 86 ? 7.883 -8.547 4.602 1 96.12 86 LEU A N 1
ATOM 655 C CA . LEU A 1 86 ? 6.859 -9.359 3.959 1 96.12 86 LEU A CA 1
ATOM 656 C C . LEU A 1 86 ? 7.102 -10.844 4.223 1 96.12 86 LEU A C 1
ATOM 658 O O . LEU A 1 86 ? 8.234 -11.32 4.105 1 96.12 86 LEU A O 1
ATOM 662 N N . ALA A 1 87 ? 6.09 -11.547 4.637 1 94 87 ALA A N 1
ATOM 663 C CA . ALA A 1 87 ? 6.18 -12.984 4.871 1 94 87 ALA A CA 1
ATOM 664 C C . ALA A 1 87 ? 4.895 -13.688 4.449 1 94 87 ALA A C 1
ATOM 666 O O . ALA A 1 87 ? 3.799 -13.141 4.609 1 94 87 ALA A O 1
ATOM 667 N N . PRO A 1 88 ? 5.086 -14.828 3.832 1 91.25 88 PRO A N 1
ATOM 668 C CA . PRO A 1 88 ? 3.871 -15.594 3.525 1 91.25 88 PRO A CA 1
ATOM 669 C C . PRO A 1 88 ? 3.033 -15.883 4.766 1 91.25 88 PRO A C 1
ATOM 671 O O . PRO A 1 88 ? 3.582 -16.156 5.836 1 91.25 88 PRO A O 1
ATOM 674 N N . ALA A 1 89 ? 1.834 -15.539 4.723 1 87.75 89 ALA A N 1
ATOM 675 C CA . ALA A 1 89 ? 0.949 -15.82 5.848 1 87.75 89 ALA A CA 1
ATOM 676 C C . ALA A 1 89 ? 0.831 -17.328 6.094 1 87.75 89 ALA A C 1
ATOM 678 O O . ALA A 1 89 ? 0.71 -18.109 5.148 1 87.75 89 ALA A O 1
ATOM 679 N N . SER A 1 90 ? 1.908 -17.938 6.684 1 66.25 90 SER A N 1
ATOM 680 C CA . SER A 1 90 ? 1.836 -19.375 6.914 1 66.25 90 SER A CA 1
ATOM 681 C C . SER A 1 90 ? 0.395 -19.828 7.105 1 66.25 90 SER A C 1
ATOM 683 O O . SER A 1 90 ? 0.121 -21.031 7.164 1 66.25 90 SER A O 1
ATOM 685 N N . GLY A 1 91 ? -0.338 -19.078 7.68 1 53.44 91 GLY A N 1
ATOM 686 C CA . GLY A 1 91 ? -1.622 -19.625 8.102 1 53.44 91 GLY A CA 1
ATOM 687 C C . GLY A 1 91 ? -2.533 -19.969 6.941 1 53.44 91 GLY A C 1
ATOM 688 O O . GLY A 1 91 ? -2.24 -19.641 5.789 1 53.44 91 GLY A O 1
ATOM 689 N N . GLU A 1 92 ? -3.756 -20.562 7.359 1 45.69 92 GLU A N 1
ATOM 690 C CA . GLU A 1 92 ? -4.891 -21.062 6.586 1 45.69 92 GLU A CA 1
ATOM 691 C C . GLU A 1 92 ? -5.293 -20.078 5.5 1 45.69 92 GLU A C 1
ATOM 693 O O . GLU A 1 92 ? -5.508 -18.891 5.777 1 45.69 92 GLU A O 1
ATOM 698 N N . ALA A 1 93 ? -4.652 -20.25 4.434 1 44.28 93 ALA A N 1
ATOM 699 C CA . ALA A 1 93 ? -5.043 -19.562 3.213 1 44.28 93 ALA A CA 1
ATOM 700 C C . ALA A 1 93 ? -6.473 -19.031 3.309 1 44.28 93 ALA A C 1
ATOM 702 O O . ALA A 1 93 ? -7.41 -19.812 3.512 1 44.28 93 ALA A O 1
ATOM 703 N N . PRO A 1 94 ? -6.703 -17.938 3.951 1 40.22 94 PRO A N 1
ATOM 704 C CA . PRO A 1 94 ? -8.125 -17.734 3.662 1 40.22 94 PRO A CA 1
ATOM 705 C C . PRO A 1 94 ? -8.469 -17.984 2.195 1 40.22 94 PRO A C 1
ATOM 707 O O . PRO A 1 94 ? -7.652 -17.719 1.311 1 40.22 94 PRO A O 1
ATOM 710 N N . LYS A 1 95 ? -9.008 -19.109 1.896 1 38.53 95 LYS A N 1
ATOM 711 C CA . LYS A 1 95 ? -9.484 -19.516 0.574 1 38.53 95 LYS A CA 1
ATOM 712 C C . LYS A 1 95 ? -9.984 -18.312 -0.222 1 38.53 95 LYS A C 1
ATOM 714 O O . LYS A 1 95 ? -11.109 -17.844 -0.015 1 38.53 95 LYS A O 1
ATOM 719 N N . THR A 1 96 ? -9.289 -17.203 -0.217 1 41.25 96 THR A N 1
ATOM 720 C CA . THR A 1 96 ? -9.953 -16.281 -1.126 1 41.25 96 THR A CA 1
ATOM 721 C C . THR A 1 96 ? -9.914 -16.812 -2.559 1 41.25 96 THR A C 1
ATOM 723 O O . THR A 1 96 ? -8.969 -17.5 -2.943 1 41.25 96 THR A O 1
ATOM 726 N N . ALA A 1 97 ? -11.062 -17.031 -3.188 1 36.5 97 ALA A N 1
ATOM 727 C CA . ALA A 1 97 ? -11.328 -17.484 -4.551 1 36.5 97 ALA A CA 1
ATOM 728 C C . ALA A 1 97 ? -10.484 -16.719 -5.562 1 36.5 97 ALA A C 1
ATOM 730 O O . ALA A 1 97 ? -10.688 -16.844 -6.773 1 36.5 97 ALA A O 1
ATOM 731 N N . ALA A 1 98 ? -9.648 -15.914 -5.137 1 40 98 ALA A N 1
ATOM 732 C CA . ALA A 1 98 ? -9.031 -15.086 -6.172 1 40 98 ALA A CA 1
ATOM 733 C C . ALA A 1 98 ? -8.156 -15.922 -7.094 1 40 98 ALA A C 1
ATOM 735 O O . ALA A 1 98 ? -7.469 -15.391 -7.965 1 40 98 ALA A O 1
ATOM 736 N N . GLN A 1 99 ? -7.613 -17.078 -6.598 1 41.16 99 GLN A N 1
ATOM 737 C CA . GLN A 1 99 ? -6.672 -17.797 -7.445 1 41.16 99 GLN A CA 1
ATOM 738 C C . GLN A 1 99 ? -7.199 -17.906 -8.875 1 41.16 99 GLN A C 1
ATOM 740 O O . GLN A 1 99 ? -6.461 -18.297 -9.781 1 41.16 99 GLN A O 1
ATOM 745 N N . THR A 1 100 ? -8.594 -17.906 -8.961 1 36 100 THR A N 1
ATOM 746 C CA . THR A 1 100 ? -9.047 -18.469 -10.234 1 36 100 THR A CA 1
ATOM 747 C C . THR A 1 100 ? -8.727 -17.516 -11.383 1 36 100 THR A C 1
ATOM 749 O O . THR A 1 100 ? -8.641 -17.938 -12.539 1 36 100 THR A O 1
ATOM 752 N N . LEU A 1 101 ? -8.867 -16.156 -11.141 1 37.75 101 LEU A N 1
ATOM 753 C CA . LEU A 1 101 ? -9.109 -15.43 -12.383 1 37.75 101 LEU A CA 1
ATOM 754 C C . LEU A 1 101 ? -7.816 -15.273 -13.18 1 37.75 101 LEU A C 1
ATOM 756 O O . LEU A 1 101 ? -7.828 -14.727 -14.289 1 37.75 101 LEU A O 1
ATOM 760 N N . TYR A 1 102 ? -6.691 -15.023 -12.602 1 44.91 102 TYR A N 1
ATOM 761 C CA . TYR A 1 102 ? -5.684 -14.711 -13.602 1 44.91 102 TYR A CA 1
ATOM 762 C C . TYR A 1 102 ? -5.414 -15.906 -14.508 1 44.91 102 TYR A C 1
ATOM 764 O O . TYR A 1 102 ? -4.875 -16.922 -14.062 1 44.91 102 TYR A O 1
ATOM 772 N N . GLY A 1 103 ? -6.352 -16.359 -15.336 1 34.72 103 GLY A N 1
ATOM 773 C CA . GLY A 1 103 ? -6.098 -17.281 -16.422 1 34.72 103 GLY A CA 1
ATOM 774 C C . GLY A 1 103 ? -4.754 -17.078 -17.094 1 34.72 103 GLY A C 1
ATOM 775 O O . GLY A 1 103 ? -4.309 -15.938 -17.25 1 34.72 103 GLY A O 1
ATOM 776 N N . GLU A 1 104 ? -3.715 -18.016 -17.016 1 37.31 104 GLU A N 1
ATOM 777 C CA . GLU A 1 104 ? -2.615 -18.266 -17.938 1 37.31 104 GLU A CA 1
ATOM 778 C C . GLU A 1 104 ? -3.004 -17.891 -19.359 1 37.31 104 GLU A C 1
ATOM 780 O O . GLU A 1 104 ? -3.748 -18.641 -20.016 1 37.31 104 GLU A O 1
ATOM 785 N N . GLY A 1 105 ? -3.713 -16.828 -19.734 1 37.06 105 GLY A N 1
ATOM 786 C CA . GLY A 1 105 ? -3.889 -16.797 -21.172 1 37.06 105 GLY A CA 1
ATOM 787 C C . GLY A 1 105 ? -2.6 -17.031 -21.938 1 37.06 105 GLY A C 1
ATOM 788 O O . GLY A 1 105 ? -2.562 -16.891 -23.156 1 37.06 105 GLY A O 1
ATOM 789 N N . GLY A 1 106 ? -1.244 -17 -21.453 1 31.91 106 GLY A N 1
ATOM 790 C CA . GLY A 1 106 ? -0.332 -17.203 -22.578 1 31.91 106 GLY A CA 1
ATOM 791 C C . GLY A 1 106 ? -0.391 -18.594 -23.156 1 31.91 106 GLY A C 1
ATOM 792 O O . GLY A 1 106 ? 0.324 -19.484 -22.703 1 31.91 106 GLY A O 1
ATOM 793 N N . GLU A 1 107 ? -1.534 -19.453 -23.297 1 24.92 107 GLU A N 1
ATOM 794 C CA . GLU A 1 107 ? -1.188 -20.344 -24.406 1 24.92 107 GLU A CA 1
ATOM 795 C C . GLU A 1 107 ? -1.001 -19.562 -25.703 1 24.92 107 GLU A C 1
ATOM 797 O O . GLU A 1 107 ? -1.729 -18.609 -25.969 1 24.92 107 GLU A O 1
ATOM 802 N N . MET B 1 1 ? 10.133 -11.141 11.445 1 77.88 1 MET B N 1
ATOM 803 C CA . MET B 1 1 ? 10.594 -10.562 10.188 1 77.88 1 MET B CA 1
ATOM 804 C C . MET B 1 1 ? 11.188 -9.172 10.406 1 77.88 1 MET B C 1
ATOM 806 O O . MET B 1 1 ? 10.766 -8.453 11.312 1 77.88 1 MET B O 1
ATOM 810 N N . GLU B 1 2 ? 12.273 -8.828 9.664 1 92.62 2 GLU B N 1
ATOM 811 C CA . GLU B 1 2 ? 12.945 -7.543 9.82 1 92.62 2 GLU B CA 1
ATOM 812 C C . GLU B 1 2 ? 12.492 -6.555 8.75 1 92.62 2 GLU B C 1
A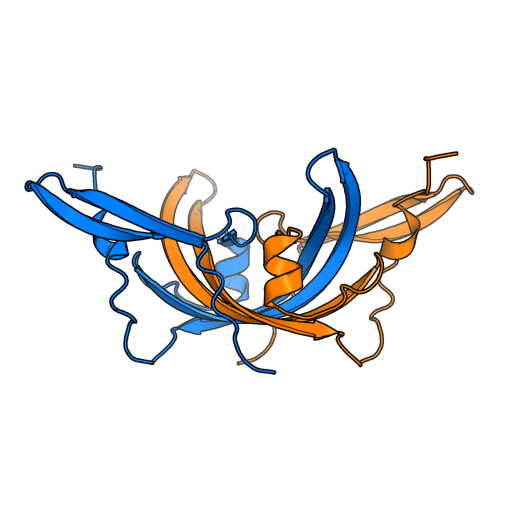TOM 814 O O . GLU B 1 2 ? 12.273 -6.934 7.594 1 92.62 2 GLU B O 1
ATOM 819 N N . LEU B 1 3 ? 12.336 -5.367 9.164 1 96.12 3 LEU B N 1
ATOM 820 C CA . LEU B 1 3 ? 11.945 -4.32 8.227 1 96.12 3 LEU B CA 1
ATOM 821 C C . LEU B 1 3 ? 13.094 -3.979 7.285 1 96.12 3 LEU B C 1
ATOM 823 O O . LEU B 1 3 ? 14.227 -3.805 7.723 1 96.12 3 LEU B O 1
ATOM 827 N N . VAL B 1 4 ? 12.734 -3.943 6.031 1 97.62 4 VAL B N 1
ATOM 828 C CA . VAL B 1 4 ? 13.711 -3.615 5.008 1 97.62 4 VAL B CA 1
ATOM 829 C C . VAL B 1 4 ? 13.445 -2.213 4.461 1 97.62 4 VAL B C 1
ATOM 831 O O . VAL B 1 4 ? 12.312 -1.889 4.102 1 97.62 4 VAL B O 1
ATOM 834 N N . ASN B 1 5 ? 14.5 -1.406 4.441 1 97.44 5 ASN B N 1
ATOM 835 C CA . ASN B 1 5 ? 14.367 -0.063 3.887 1 97.44 5 ASN B CA 1
ATOM 836 C C . ASN B 1 5 ? 14.234 -0.095 2.367 1 97.44 5 ASN B C 1
ATOM 838 O O . ASN B 1 5 ? 15.078 -0.666 1.677 1 97.44 5 ASN B O 1
ATOM 842 N N . LEU B 1 6 ? 13.203 0.533 1.854 1 97.62 6 LEU B N 1
ATOM 843 C CA . LEU B 1 6 ? 12.891 0.43 0.433 1 97.62 6 LEU B CA 1
ATOM 844 C C . LEU B 1 6 ? 13.227 1.726 -0.294 1 97.62 6 LEU B C 1
ATOM 846 O O . LEU B 1 6 ? 12.734 1.974 -1.396 1 97.62 6 LEU B O 1
ATOM 850 N N . LYS B 1 7 ? 14.031 2.48 0.268 1 96.31 7 LYS B N 1
ATOM 851 C CA . LYS B 1 7 ? 14.461 3.744 -0.323 1 96.31 7 LYS B CA 1
ATOM 852 C C . LYS B 1 7 ? 15.172 3.516 -1.653 1 96.31 7 LYS B C 1
ATOM 854 O O . LYS B 1 7 ? 15.984 2.592 -1.781 1 96.31 7 LYS B O 1
ATOM 859 N N . THR B 1 8 ? 14.82 4.27 -2.621 1 95.44 8 THR B N 1
ATOM 860 C CA . THR B 1 8 ? 15.43 4.145 -3.938 1 95.44 8 THR B CA 1
ATOM 861 C C . THR B 1 8 ? 16.328 5.34 -4.234 1 95.44 8 THR B C 1
ATOM 863 O O . THR B 1 8 ? 17.125 5.309 -5.172 1 95.44 8 THR B O 1
ATOM 866 N N . GLY B 1 9 ? 16.188 6.379 -3.535 1 93.81 9 GLY B N 1
ATOM 867 C CA . GLY B 1 9 ? 16.969 7.586 -3.738 1 93.81 9 GLY B CA 1
ATOM 868 C C . GLY B 1 9 ? 16.516 8.75 -2.875 1 93.81 9 GLY B C 1
ATOM 869 O O . GLY B 1 9 ? 15.742 8.562 -1.937 1 93.81 9 GLY B O 1
ATOM 870 N N . THR B 1 10 ? 17.25 9.852 -3.184 1 91.69 10 THR B N 1
ATOM 871 C CA . THR B 1 10 ? 16.891 11.07 -2.453 1 91.69 10 THR B CA 1
ATOM 872 C C . THR B 1 10 ? 16.641 12.227 -3.416 1 91.69 10 THR B C 1
ATOM 874 O O . THR B 1 10 ? 17.281 12.32 -4.465 1 91.69 10 THR B O 1
ATOM 877 N N . ASP B 1 11 ? 15.555 12.914 -3.094 1 87.31 11 ASP B N 1
ATOM 878 C CA . ASP B 1 11 ? 15.211 14.078 -3.912 1 87.31 11 ASP B CA 1
ATOM 879 C C . ASP B 1 11 ? 15.203 15.352 -3.076 1 87.31 11 ASP B C 1
ATOM 881 O O . ASP B 1 11 ? 14.812 15.336 -1.909 1 87.31 11 ASP B O 1
ATOM 885 N N . SER B 1 12 ? 15.82 16.406 -3.705 1 87.12 12 SER B N 1
ATOM 886 C CA . SER B 1 12 ? 15.844 17.688 -3.004 1 87.12 12 SER B CA 1
ATOM 887 C C . SER B 1 12 ? 14.891 18.688 -3.646 1 87.12 12 SER B C 1
ATOM 889 O O . SER B 1 12 ? 14.695 18.688 -4.863 1 87.12 12 SER B O 1
ATOM 891 N N . PHE B 1 13 ? 14.148 19.391 -2.791 1 83.38 13 PHE B N 1
ATOM 892 C CA . PHE B 1 13 ? 13.258 20.438 -3.301 1 83.38 13 PHE B CA 1
ATOM 893 C C . PHE B 1 13 ? 13.375 21.703 -2.467 1 83.38 13 PHE B C 1
ATOM 895 O O . PHE B 1 13 ? 13.859 21.672 -1.333 1 83.38 13 PHE B O 1
ATOM 902 N N . GLN B 1 14 ? 13.18 22.828 -3.123 1 86 14 GLN B N 1
ATOM 903 C CA . GLN B 1 14 ? 13.219 24.125 -2.447 1 86 14 GLN B CA 1
ATOM 904 C C . GLN B 1 14 ? 11.812 24.625 -2.152 1 86 14 GLN B C 1
ATOM 906 O O . GLN B 1 14 ? 10.922 24.531 -3 1 86 14 GLN B O 1
ATOM 911 N N . ASP B 1 15 ? 11.617 25.016 -0.91 1 79 15 ASP B N 1
ATOM 912 C CA . ASP B 1 15 ? 10.312 25.562 -0.555 1 79 15 ASP B CA 1
ATOM 913 C C . ASP B 1 15 ? 10.18 27 -1.019 1 79 15 ASP B C 1
ATOM 915 O O . ASP B 1 15 ? 11.062 27.531 -1.699 1 79 15 ASP B O 1
ATOM 919 N N . GLU B 1 16 ? 8.938 27.531 -0.86 1 84.69 16 GLU B N 1
ATOM 920 C CA . GLU B 1 16 ? 8.664 28.906 -1.293 1 84.69 16 GLU B CA 1
ATOM 921 C C . GLU B 1 16 ? 9.625 29.891 -0.645 1 84.69 16 GLU B C 1
ATOM 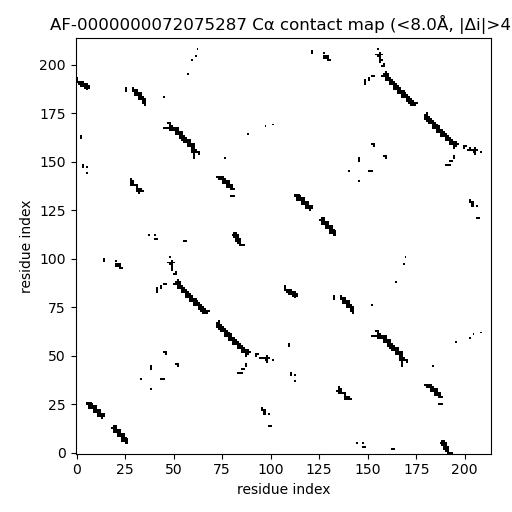923 O O . GLU B 1 16 ? 9.828 31 -1.154 1 84.69 16 GLU B O 1
ATOM 928 N N . LYS B 1 17 ? 10.203 29.5 0.549 1 87.12 17 LYS B N 1
ATOM 929 C CA . LYS B 1 17 ? 11.141 30.359 1.273 1 87.12 17 LYS B CA 1
ATOM 930 C C . LYS B 1 17 ? 12.562 30.172 0.754 1 87.12 17 LYS B C 1
ATOM 932 O O . LYS B 1 17 ? 13.477 30.906 1.159 1 87.12 17 LYS B O 1
ATOM 937 N N . GLY B 1 18 ? 12.773 29.297 -0.103 1 86 18 GLY B N 1
ATOM 938 C CA . GLY B 1 18 ? 14.102 29.062 -0.653 1 86 18 GLY B CA 1
ATOM 939 C C . GLY B 1 18 ? 14.891 28.016 0.119 1 86 18 GLY B C 1
ATOM 940 O O . GLY B 1 18 ? 16.094 27.875 -0.073 1 86 18 GLY B O 1
ATOM 941 N N . GLU B 1 19 ? 14.359 27.438 1.049 1 86.62 19 GLU B N 1
ATOM 942 C CA . GLU B 1 19 ? 15.047 26.422 1.832 1 86.62 19 GLU B CA 1
ATOM 943 C C . GLU B 1 19 ? 14.969 25.047 1.148 1 86.62 19 GLU B C 1
ATOM 945 O O . GLU B 1 19 ? 13.906 24.656 0.664 1 86.62 19 GLU B O 1
ATOM 950 N N . THR B 1 20 ? 16.156 24.406 1.1 1 87.88 20 THR B N 1
ATOM 951 C CA . THR B 1 20 ? 16.266 23.109 0.434 1 87.88 20 THR B CA 1
ATOM 952 C C . THR B 1 20 ? 15.914 21.969 1.396 1 87.88 20 THR B C 1
ATOM 954 O O . THR B 1 20 ? 16.453 21.906 2.502 1 87.88 20 THR B O 1
ATOM 957 N N . HIS B 1 21 ? 14.945 21.203 0.941 1 82.94 21 HIS B N 1
ATOM 958 C CA . HIS B 1 21 ? 14.562 20.031 1.732 1 82.94 21 HIS B CA 1
ATOM 959 C C . HIS B 1 21 ? 14.836 18.734 0.973 1 82.94 21 HIS B C 1
ATOM 961 O O . HIS B 1 21 ? 14.719 18.703 -0.254 1 82.94 21 HIS B O 1
ATOM 967 N N . VAL B 1 22 ? 15.391 17.734 1.764 1 85.75 22 VAL B N 1
ATOM 968 C CA . VAL B 1 22 ? 15.719 16.453 1.148 1 85.75 22 VAL B CA 1
ATOM 969 C C . VAL B 1 22 ? 14.656 15.422 1.512 1 85.75 22 VAL B C 1
ATOM 971 O O . VAL B 1 22 ? 14.266 15.305 2.676 1 85.75 22 VAL B O 1
ATOM 974 N N . ARG B 1 23 ? 14.148 14.867 0.456 1 87.38 23 ARG B N 1
ATOM 975 C CA . ARG B 1 23 ? 13.141 13.836 0.67 1 87.38 23 ARG B CA 1
ATOM 976 C C . ARG B 1 23 ? 13.602 12.5 0.094 1 87.38 23 ARG B C 1
ATOM 978 O O . ARG B 1 23 ? 14.133 12.445 -1.017 1 87.38 23 ARG B O 1
ATOM 985 N N . ASP B 1 24 ? 13.469 11.453 0.866 1 92.25 24 ASP B N 1
ATOM 986 C CA . ASP B 1 24 ? 13.805 10.117 0.378 1 92.25 24 ASP B CA 1
ATOM 987 C C . ASP B 1 24 ? 12.773 9.625 -0.63 1 92.25 24 ASP B C 1
ATOM 989 O O . ASP B 1 24 ? 11.57 9.836 -0.447 1 92.25 24 ASP B O 1
ATOM 993 N N . ASP B 1 25 ? 13.352 9.062 -1.643 1 93.44 25 ASP B N 1
ATOM 994 C CA . ASP B 1 25 ? 12.484 8.531 -2.693 1 93.44 25 ASP B CA 1
ATOM 995 C C . ASP B 1 25 ? 12.188 7.055 -2.463 1 93.44 25 ASP B C 1
ATOM 997 O O . ASP B 1 25 ? 13.078 6.289 -2.082 1 93.44 25 ASP B O 1
ATOM 1001 N N . TYR B 1 26 ? 11 6.715 -2.668 1 96.19 26 TYR B N 1
ATOM 1002 C CA . TYR B 1 26 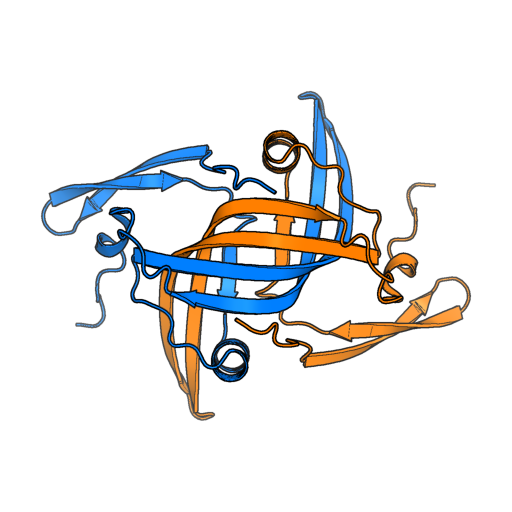? 10.539 5.336 -2.566 1 96.19 26 TYR B CA 1
ATOM 1003 C C . TYR B 1 26 ? 9.719 4.945 -3.791 1 96.19 26 TYR B C 1
ATOM 1005 O O . TYR B 1 26 ? 9.211 5.809 -4.508 1 96.19 26 TYR B O 1
ATOM 1013 N N . PRO B 1 27 ? 9.656 3.609 -3.93 1 95 27 PRO B N 1
ATOM 1014 C CA . PRO B 1 27 ? 8.875 3.178 -5.09 1 95 27 PRO B CA 1
ATOM 1015 C C . PRO B 1 27 ? 7.414 3.623 -5.016 1 95 27 PRO B C 1
ATOM 1017 O O . PRO B 1 27 ? 6.797 3.557 -3.947 1 95 27 PRO B O 1
ATOM 1020 N N . TRP B 1 28 ? 6.895 3.957 -6.137 1 91.94 28 TRP B N 1
ATOM 1021 C CA . TRP B 1 28 ? 5.52 4.449 -6.195 1 91.94 28 TRP B CA 1
ATOM 1022 C C . TRP B 1 28 ? 4.527 3.326 -5.918 1 91.94 28 TRP B C 1
ATOM 1024 O O . TRP B 1 28 ? 3.426 3.572 -5.418 1 91.94 28 TRP B O 1
ATOM 1034 N N . GLY B 1 29 ? 4.922 2.117 -6.156 1 95.88 29 GLY B N 1
ATOM 1035 C CA . GLY B 1 29 ? 4.031 0.988 -5.938 1 95.88 29 GLY B CA 1
ATOM 1036 C C . GLY B 1 29 ? 3.775 0.708 -4.469 1 95.88 29 GLY B C 1
ATOM 1037 O O . GLY B 1 29 ? 2.902 -0.094 -4.129 1 95.88 29 GLY B O 1
ATOM 1038 N N . LEU B 1 30 ? 4.559 1.312 -3.598 1 97.12 30 LEU B N 1
ATOM 1039 C CA . LEU B 1 30 ? 4.445 1.121 -2.156 1 97.12 30 LEU B CA 1
ATOM 1040 C C . LEU B 1 30 ? 3.709 2.289 -1.509 1 97.12 30 LEU B C 1
ATOM 1042 O O . LEU B 1 30 ? 4.043 2.699 -0.396 1 97.12 30 LEU B O 1
ATOM 1046 N N . CYS B 1 31 ? 2.83 2.895 -2.234 1 95.69 31 CYS B N 1
ATOM 1047 C CA . CYS B 1 31 ? 1.995 3.984 -1.743 1 95.69 31 CYS B CA 1
ATOM 1048 C C . CYS B 1 31 ? 0.546 3.537 -1.593 1 95.69 31 CYS B C 1
ATOM 1050 O O . CYS B 1 31 ? -0.05 3.02 -2.539 1 95.69 31 CYS B O 1
ATOM 1052 N N . ILE B 1 32 ? 0.041 3.729 -0.377 1 97.25 32 ILE B N 1
ATOM 1053 C CA . ILE B 1 32 ? -1.36 3.363 -0.207 1 97.25 32 ILE B CA 1
ATOM 1054 C C . ILE B 1 32 ? -2.188 4.613 0.091 1 97.25 32 ILE B C 1
ATOM 1056 O O . ILE B 1 32 ? -1.671 5.59 0.639 1 97.25 32 ILE B O 1
ATOM 1060 N N . SER B 1 33 ? -3.371 4.551 -0.33 1 96.75 33 SER B N 1
ATOM 1061 C CA . SER B 1 33 ? -4.316 5.648 -0.148 1 96.75 33 SER B CA 1
ATOM 1062 C C . SER B 1 33 ? -5.461 5.242 0.776 1 96.75 33 SER B C 1
ATOM 1064 O O . SER B 1 33 ? -6.215 4.316 0.471 1 96.75 33 SER B O 1
ATOM 1066 N N . LEU B 1 34 ? -5.562 5.953 1.897 1 96.69 34 LEU B N 1
ATOM 1067 C CA . LEU B 1 34 ? -6.648 5.719 2.844 1 96.69 34 LEU B CA 1
ATOM 1068 C C . LEU B 1 34 ? -7.762 6.742 2.658 1 96.69 34 LEU B C 1
ATOM 1070 O O . LEU B 1 34 ? -7.566 7.934 2.9 1 96.69 34 LEU B O 1
ATOM 1074 N N . ASP B 1 35 ? -8.891 6.285 2.246 1 94.31 35 ASP B N 1
ATOM 1075 C CA . ASP B 1 35 ? -10.039 7.18 2.119 1 94.31 35 ASP B CA 1
ATOM 1076 C C . ASP B 1 35 ? -10.812 7.266 3.432 1 94.31 35 ASP B C 1
ATOM 1078 O O . ASP B 1 35 ? -10.492 6.57 4.398 1 94.31 35 ASP B O 1
ATOM 1082 N N . ASN B 1 36 ? -11.781 8.078 3.42 1 93.44 36 ASN B N 1
ATOM 1083 C CA . ASN B 1 36 ? -12.57 8.336 4.621 1 93.44 36 ASN B CA 1
ATOM 1084 C C . ASN B 1 36 ? -13.109 7.043 5.223 1 93.44 36 ASN B C 1
ATOM 1086 O O . ASN B 1 36 ? -13.031 6.84 6.438 1 93.44 36 ASN B O 1
ATOM 1090 N N . GLU B 1 37 ? -13.68 6.207 4.398 1 93.56 37 GLU B N 1
ATOM 1091 C CA . GLU B 1 37 ? -14.25 4.945 4.863 1 93.56 37 GLU B CA 1
ATOM 1092 C C . GLU B 1 37 ? -13.188 4.074 5.527 1 93.56 37 GLU B C 1
ATOM 1094 O O . GLU B 1 37 ? -13.414 3.518 6.602 1 93.56 37 GLU B O 1
ATOM 1099 N N . THR B 1 38 ? -12.039 3.967 4.957 1 95.94 38 THR B N 1
ATOM 1100 C CA . THR B 1 38 ? -10.938 3.164 5.477 1 95.94 38 THR B CA 1
ATOM 1101 C C . THR B 1 38 ? -10.43 3.74 6.793 1 95.94 38 THR B C 1
ATOM 1103 O O . THR B 1 38 ? -10.227 3.006 7.762 1 95.94 38 THR B O 1
ATOM 1106 N N . LEU B 1 39 ? -10.211 5.039 6.844 1 95.38 39 LEU B N 1
ATOM 1107 C CA . LEU B 1 39 ? -9.75 5.711 8.055 1 95.38 39 LEU B CA 1
ATOM 1108 C C . LEU B 1 39 ? -10.734 5.504 9.203 1 95.38 39 LEU B C 1
ATOM 1110 O O . LEU B 1 39 ? -10.328 5.254 10.336 1 95.38 39 LEU B O 1
ATOM 1114 N N . ASN B 1 40 ? -11.945 5.641 8.93 1 93.38 40 ASN B N 1
ATOM 1115 C CA . ASN B 1 40 ? -12.984 5.43 9.93 1 93.38 40 ASN B CA 1
ATOM 1116 C C . ASN B 1 40 ? -12.977 3.994 10.445 1 93.38 40 ASN B C 1
ATOM 1118 O O . ASN B 1 40 ? -13.117 3.764 11.648 1 93.38 40 ASN B O 1
ATOM 1122 N N . LYS B 1 41 ? -12.844 3.059 9.539 1 95.38 41 LYS B N 1
ATOM 1123 C CA . LYS B 1 41 ? -12.812 1.649 9.922 1 95.38 41 LYS B CA 1
ATOM 1124 C C . LYS B 1 41 ? -11.633 1.35 10.836 1 95.38 41 LYS B C 1
ATOM 1126 O O . LYS B 1 41 ? -11.75 0.55 11.766 1 95.38 41 LYS B O 1
ATOM 1131 N N . LEU B 1 42 ? -10.539 1.901 10.469 1 96.12 42 LEU B N 1
ATOM 1132 C CA . LEU B 1 42 ? -9.328 1.696 11.258 1 96.12 42 LEU B CA 1
ATOM 1133 C C . LEU B 1 42 ? -9.438 2.396 12.609 1 96.12 42 LEU B C 1
ATOM 1135 O O . LEU B 1 42 ? -8.766 2.008 13.57 1 96.12 42 LEU B O 1
ATOM 1139 N N . GLY B 1 43 ? -10.164 3.438 12.719 1 92.69 43 GLY B N 1
ATOM 1140 C CA . GLY B 1 43 ? -10.352 4.18 13.953 1 92.69 43 GLY B CA 1
ATOM 1141 C C . GLY B 1 43 ? -9.125 4.953 14.375 1 92.69 43 GLY B C 1
ATOM 1142 O O . GLY B 1 43 ? -8.82 5.043 15.57 1 92.69 43 GLY B O 1
ATOM 1143 N N . VAL B 1 44 ? -8.344 5.352 13.375 1 87.81 44 VAL B N 1
ATOM 1144 C CA . VAL B 1 44 ? -7.102 6.051 13.688 1 87.81 44 VAL B CA 1
ATOM 1145 C C . VAL B 1 44 ? -7.117 7.445 13.062 1 87.81 44 VAL B C 1
ATOM 1147 O O . VAL B 1 44 ? -7.832 7.684 12.086 1 87.81 44 VAL B O 1
ATOM 1150 N N . THR B 1 45 ? -6.434 8.266 13.766 1 86.19 45 THR B N 1
ATOM 1151 C CA . THR B 1 45 ? -6.191 9.586 13.188 1 86.19 45 THR B CA 1
ATOM 1152 C C . THR B 1 45 ? -4.824 9.625 12.508 1 86.19 45 THR B C 1
ATOM 1154 O O . THR B 1 45 ? -3.805 9.32 13.125 1 86.19 45 THR B O 1
ATOM 1157 N N . THR B 1 46 ? -4.84 9.844 11.211 1 86.88 46 THR B N 1
ATOM 1158 C CA . THR B 1 46 ? -3.59 9.891 10.461 1 86.88 46 THR B CA 1
ATOM 1159 C C . THR B 1 46 ? -2.742 11.086 10.898 1 86.88 46 THR B C 1
ATOM 1161 O O . THR B 1 46 ? -3.248 12.203 11.031 1 86.88 46 THR B O 1
ATOM 1164 N N . PRO B 1 47 ? -1.511 10.773 11.234 1 89.88 47 PRO B N 1
ATOM 1165 C CA . PRO B 1 47 ? -0.618 11.898 11.523 1 89.88 47 PRO B CA 1
ATOM 1166 C C . PRO B 1 47 ? -0.536 12.898 10.375 1 89.88 47 PRO B C 1
ATOM 1168 O O . PRO B 1 47 ? -0.977 12.609 9.258 1 89.88 47 PRO B O 1
ATOM 1171 N N . PRO B 1 48 ? -0.073 14.156 10.711 1 88.75 48 PRO B N 1
ATOM 1172 C CA . PRO B 1 48 ? 0.117 15.141 9.633 1 88.75 48 PRO B CA 1
ATOM 1173 C C . PRO B 1 48 ? 1.181 14.711 8.625 1 88.75 48 PRO B C 1
ATOM 1175 O O . PRO B 1 48 ? 1.912 13.742 8.867 1 88.75 48 PRO B O 1
ATOM 1178 N N . VAL B 1 49 ? 1.147 15.406 7.539 1 90.44 49 VAL B N 1
ATOM 1179 C CA . VAL B 1 49 ? 2.133 15.148 6.492 1 90.44 49 VAL B CA 1
ATOM 1180 C C . VAL B 1 49 ? 3.533 15.109 7.102 1 90.44 49 VAL B C 1
ATOM 1182 O O . VAL B 1 49 ? 3.9 15.977 7.895 1 90.44 49 VAL B O 1
ATOM 1185 N N . GLY B 1 50 ? 4.164 14.078 6.809 1 90.94 50 GLY B N 1
ATOM 1186 C CA . GLY B 1 50 ? 5.492 13.891 7.371 1 90.94 50 GLY B CA 1
ATOM 1187 C C . GLY B 1 50 ? 5.508 12.961 8.57 1 90.94 50 GLY B C 1
ATOM 1188 O O . GLY B 1 50 ? 6.57 12.5 8.992 1 90.94 50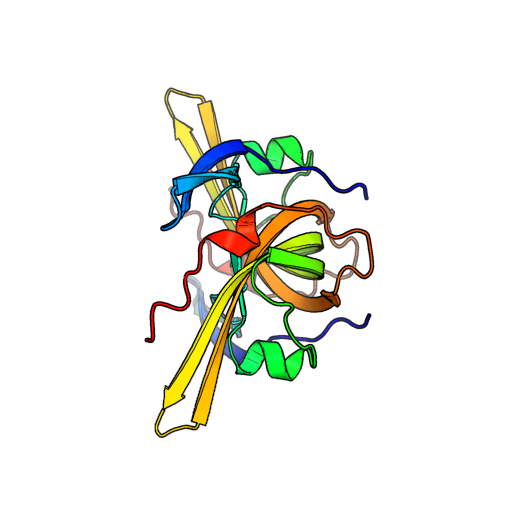 GLY B O 1
ATOM 1189 N N . GLY B 1 51 ? 4.344 12.711 9.188 1 92.25 51 GLY B N 1
ATOM 1190 C CA . GLY B 1 51 ? 4.242 11.773 10.289 1 92.25 51 GLY B CA 1
ATOM 1191 C C . GLY B 1 51 ? 4.453 10.328 9.875 1 92.25 51 GLY B C 1
ATOM 1192 O O . GLY B 1 51 ? 4.23 9.977 8.719 1 92.25 51 GLY B O 1
ATOM 1193 N N . VAL B 1 52 ? 4.953 9.531 10.82 1 94.38 52 VAL B N 1
ATOM 1194 C CA . VAL B 1 52 ? 5.25 8.133 10.539 1 94.38 52 VAL B CA 1
ATOM 1195 C C . VAL B 1 52 ? 4.219 7.238 11.227 1 94.38 52 VAL B C 1
ATOM 1197 O O . VAL B 1 52 ? 3.801 7.508 12.352 1 94.38 52 VAL B O 1
ATOM 1200 N N . VAL B 1 53 ? 3.805 6.215 10.5 1 96.25 53 VAL B N 1
ATOM 1201 C CA . VAL B 1 53 ? 2.844 5.262 11.047 1 96.25 53 VAL B CA 1
ATOM 1202 C C . VAL B 1 53 ? 3.365 3.838 10.852 1 96.25 53 VAL B C 1
ATOM 1204 O O . VAL B 1 53 ? 4.152 3.574 9.945 1 96.25 53 VAL B O 1
ATOM 1207 N N . THR B 1 54 ? 3.004 2.969 11.781 1 96 54 THR B N 1
ATOM 1208 C CA . THR B 1 54 ? 3.297 1.545 11.672 1 96 54 THR B CA 1
ATOM 1209 C C . THR B 1 54 ? 2.086 0.783 11.141 1 96 54 THR B C 1
ATOM 1211 O O . THR B 1 54 ? 0.979 0.92 11.664 1 96 54 THR B O 1
ATOM 1214 N N . ILE B 1 55 ? 2.332 0.035 10.172 1 97 55 ILE B N 1
ATOM 1215 C CA . ILE B 1 55 ? 1.261 -0.705 9.516 1 97 55 ILE B CA 1
ATOM 1216 C C . ILE B 1 55 ? 1.461 -2.203 9.727 1 97 55 ILE B C 1
ATOM 1218 O O . ILE B 1 55 ? 2.561 -2.725 9.523 1 97 55 ILE B O 1
ATOM 1222 N N . THR B 1 56 ? 0.463 -2.885 10.18 1 97.19 56 THR B N 1
ATOM 1223 C CA . THR B 1 56 ? 0.361 -4.34 10.148 1 97.19 56 THR B CA 1
ATOM 1224 C C . THR B 1 56 ? -0.828 -4.781 9.305 1 97.19 56 THR B C 1
ATOM 1226 O O . THR B 1 56 ? -1.96 -4.355 9.539 1 97.19 56 THR B O 1
ATOM 1229 N N . ALA B 1 57 ? -0.488 -5.57 8.281 1 97.5 57 ALA B N 1
ATOM 1230 C CA . ALA B 1 57 ? -1.573 -5.879 7.355 1 97.5 57 ALA B CA 1
ATOM 1231 C C . ALA B 1 57 ? -1.447 -7.297 6.812 1 97.5 57 ALA B C 1
ATOM 1233 O O . ALA B 1 57 ? -0.354 -7.867 6.797 1 97.5 57 ALA B O 1
ATOM 1234 N N . ASN B 1 58 ? -2.547 -7.867 6.402 1 96.88 58 ASN B N 1
ATOM 1235 C CA . ASN B 1 58 ? -2.627 -9.055 5.555 1 96.88 58 ASN B CA 1
ATOM 1236 C C . ASN B 1 58 ? -3.039 -8.695 4.129 1 96.88 58 ASN B C 1
ATOM 1238 O O . ASN B 1 58 ? -3.957 -7.898 3.924 1 96.88 58 ASN B O 1
ATOM 1242 N N . ALA B 1 59 ? -2.334 -9.305 3.248 1 96.81 59 ALA B N 1
ATOM 1243 C CA . ALA B 1 59 ? -2.623 -8.992 1.852 1 96.81 59 ALA B CA 1
ATOM 1244 C C . ALA B 1 59 ? -2.693 -10.266 1.01 1 96.81 59 ALA B C 1
ATOM 1246 O O . ALA B 1 59 ? -2.059 -11.266 1.34 1 96.81 59 ALA B O 1
ATOM 1247 N N . ILE B 1 60 ? -3.457 -10.203 -0.074 1 95.25 60 ILE B N 1
ATOM 1248 C CA . ILE B 1 60 ? -3.553 -11.297 -1.035 1 95.25 60 ILE B CA 1
ATOM 1249 C C . ILE B 1 60 ? -2.875 -10.891 -2.344 1 95.25 60 ILE B C 1
ATOM 1251 O O . ILE B 1 60 ? -2.979 -9.742 -2.775 1 95.25 60 ILE B O 1
ATOM 1255 N N . VAL B 1 61 ? -2.279 -11.867 -2.91 1 95.12 61 VAL B N 1
ATOM 1256 C CA . VAL B 1 61 ? -1.66 -11.617 -4.207 1 95.12 61 VAL B CA 1
ATOM 1257 C C . VAL B 1 61 ? -2.736 -11.547 -5.289 1 95.12 61 VAL B C 1
ATOM 1259 O O . VAL B 1 61 ? -3.398 -12.539 -5.586 1 95.12 61 VAL B O 1
ATOM 1262 N N . LYS B 1 62 ? -2.869 -10.398 -5.82 1 91.5 62 LYS B N 1
ATOM 1263 C CA . LYS B 1 62 ? -3.887 -10.172 -6.844 1 91.5 62 LYS B CA 1
ATOM 1264 C C . LYS B 1 62 ? -3.383 -10.586 -8.227 1 91.5 62 LYS B C 1
ATOM 1266 O O . LYS B 1 62 ? -4.137 -11.133 -9.031 1 91.5 62 LYS B O 1
ATOM 1271 N N . SER B 1 63 ? -2.221 -10.211 -8.438 1 92.88 63 SER B N 1
ATOM 1272 C CA . SER B 1 63 ? -1.637 -10.523 -9.734 1 92.88 63 SER B CA 1
ATOM 1273 C C . SER B 1 63 ? -0.113 -10.555 -9.664 1 92.88 63 SER B C 1
ATOM 1275 O O . SER B 1 63 ? 0.487 -9.859 -8.836 1 92.88 63 SER B O 1
ATOM 1277 N N . THR B 1 64 ? 0.442 -11.484 -10.5 1 92.88 64 THR B N 1
ATOM 1278 C CA . THR B 1 64 ? 1.891 -11.555 -10.656 1 92.88 64 THR B CA 1
ATOM 1279 C C . THR B 1 64 ? 2.279 -11.461 -12.125 1 92.88 64 THR B C 1
ATOM 1281 O O . THR B 1 64 ? 1.604 -12.023 -12.992 1 92.88 64 THR B O 1
ATOM 1284 N N . SER B 1 65 ? 3.158 -10.531 -12.32 1 91.44 65 SER B N 1
ATOM 1285 C CA . SER B 1 65 ? 3.629 -10.344 -13.688 1 91.44 65 SER B CA 1
ATOM 1286 C C . SER B 1 65 ? 5.145 -10.5 -13.781 1 91.44 65 SER B C 1
ATOM 1288 O O . SER B 1 65 ? 5.875 -10.023 -12.906 1 91.44 65 SER B O 1
ATOM 1290 N N . GLU B 1 66 ? 5.543 -11.383 -14.844 1 89.56 66 GLU B N 1
ATOM 1291 C CA . GLU B 1 66 ? 6.969 -11.547 -15.117 1 89.56 66 GLU B CA 1
ATOM 1292 C C . GLU B 1 66 ? 7.293 -11.219 -16.562 1 89.56 66 GLU B C 1
ATOM 1294 O O . GLU B 1 66 ? 6.684 -11.766 -17.484 1 89.56 66 GLU B O 1
ATOM 1299 N N . ARG B 1 67 ? 7.918 -10.188 -16.703 1 89.19 67 ARG B N 1
ATOM 1300 C CA . ARG B 1 67 ? 8.305 -9.773 -18.047 1 89.19 67 ARG B CA 1
ATOM 1301 C C . ARG B 1 67 ? 9.812 -9.836 -18.219 1 89.19 67 ARG B C 1
ATOM 1303 O O . ARG B 1 67 ? 10.57 -9.477 -17.328 1 89.19 67 ARG B O 1
ATOM 1310 N N . GLN B 1 68 ? 10.25 -10.453 -19.25 1 89.38 68 GLN B N 1
ATOM 1311 C CA . GLN B 1 68 ? 11.664 -10.547 -19.578 1 89.38 68 GLN B CA 1
ATOM 1312 C C . GLN B 1 68 ? 12.07 -9.484 -20.609 1 89.38 68 GLN B C 1
ATOM 1314 O O . GLN B 1 68 ? 11.5 -9.422 -21.703 1 89.38 68 GLN B O 1
ATOM 1319 N N . ASP B 1 69 ? 12.812 -8.602 -20.078 1 84.25 69 ASP B N 1
ATOM 1320 C CA . ASP B 1 69 ? 13.305 -7.586 -21 1 84.25 69 ASP B CA 1
ATOM 1321 C C . ASP B 1 69 ? 14.812 -7.691 -21.188 1 84.25 69 ASP B C 1
ATOM 1323 O O . ASP B 1 69 ? 15.461 -8.539 -20.562 1 84.25 69 ASP B O 1
ATOM 1327 N N . ASP B 1 70 ? 15.258 -6.816 -22.094 1 89 70 ASP B N 1
ATOM 1328 C CA . ASP B 1 70 ? 16.688 -6.84 -22.375 1 89 70 ASP B CA 1
ATOM 1329 C C . ASP B 1 70 ? 17.5 -6.535 -21.125 1 89 70 ASP B C 1
ATOM 1331 O O . ASP B 1 70 ? 18.656 -6.93 -21.016 1 89 70 ASP B O 1
ATOM 1335 N N . ASP B 1 71 ? 16.906 -5.953 -20.156 1 86.31 71 ASP B N 1
ATOM 1336 C CA . ASP B 1 71 ? 17.594 -5.539 -18.938 1 86.31 71 ASP B CA 1
ATOM 1337 C C . ASP B 1 71 ? 17.547 -6.645 -17.891 1 86.31 71 ASP B C 1
ATOM 1339 O O . ASP B 1 71 ? 18.359 -6.656 -16.953 1 86.31 71 ASP B O 1
ATOM 1343 N N . GLY B 1 72 ? 16.766 -7.559 -18.109 1 87.81 72 GLY B N 1
ATOM 1344 C CA . GLY B 1 72 ? 16.609 -8.656 -17.172 1 87.81 72 GLY B CA 1
ATOM 1345 C C . GLY B 1 72 ? 15.164 -9.031 -16.938 1 87.81 72 GLY B C 1
ATOM 1346 O O . GLY B 1 72 ? 14.297 -8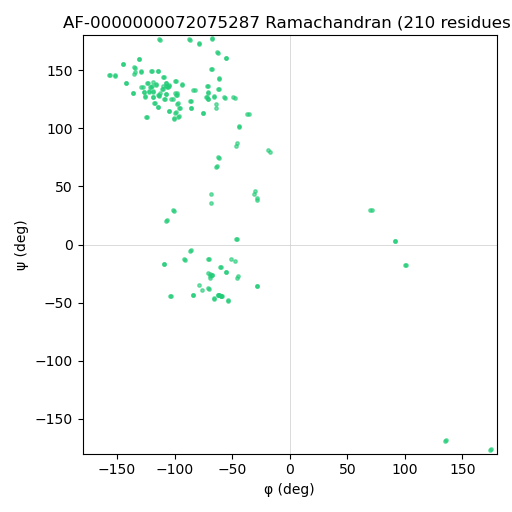.742 -17.766 1 87.81 72 GLY B O 1
ATOM 1347 N N . THR B 1 73 ? 15.031 -9.828 -15.938 1 90.56 73 THR B N 1
ATOM 1348 C CA . THR B 1 73 ? 13.688 -10.297 -15.602 1 90.56 73 THR B CA 1
ATOM 1349 C C . THR B 1 73 ? 12.984 -9.297 -14.688 1 90.56 73 THR B C 1
ATOM 1351 O O . THR B 1 73 ? 13.539 -8.875 -13.672 1 90.56 73 THR B O 1
ATOM 1354 N N . TYR B 1 74 ? 11.828 -8.742 -15.273 1 90.38 74 TYR B N 1
ATOM 1355 C CA . TYR B 1 74 ? 11.031 -7.797 -14.492 1 90.38 74 TYR B CA 1
ATOM 1356 C C . TYR B 1 74 ? 9.812 -8.484 -13.891 1 90.38 74 TYR B C 1
ATOM 1358 O O . TYR B 1 74 ? 8.883 -8.859 -14.602 1 90.38 74 TYR B O 1
ATOM 1366 N N . ARG B 1 75 ? 9.891 -8.664 -12.555 1 92.31 75 ARG B N 1
ATOM 1367 C CA . ARG B 1 75 ? 8.781 -9.273 -11.836 1 92.31 75 ARG B CA 1
ATOM 1368 C C . ARG B 1 75 ? 7.988 -8.227 -11.055 1 92.31 75 ARG B C 1
ATOM 1370 O O . ARG B 1 75 ? 8.57 -7.281 -10.516 1 92.31 75 ARG B O 1
ATOM 1377 N N . ARG B 1 76 ? 6.711 -8.352 -11.133 1 93.62 76 ARG B N 1
ATOM 1378 C CA . ARG B 1 76 ? 5.84 -7.449 -10.391 1 93.62 76 ARG B CA 1
ATOM 1379 C C . ARG B 1 76 ? 4.699 -8.211 -9.719 1 93.62 76 ARG B C 1
ATOM 1381 O O . ARG B 1 76 ? 4.066 -9.062 -10.344 1 93.62 76 ARG B O 1
ATOM 1388 N N . ALA B 1 77 ? 4.488 -7.996 -8.484 1 95.12 77 ALA B N 1
ATOM 1389 C CA . ALA B 1 77 ? 3.377 -8.586 -7.738 1 95.12 77 ALA B CA 1
ATOM 1390 C C . ALA B 1 77 ? 2.447 -7.512 -7.188 1 95.12 77 ALA B C 1
ATOM 1392 O O . ALA B 1 77 ? 2.906 -6.523 -6.609 1 95.12 77 ALA B O 1
ATOM 1393 N N . GLU B 1 78 ? 1.234 -7.648 -7.473 1 96.25 78 GLU B N 1
ATOM 1394 C CA . GLU B 1 78 ? 0.228 -6.75 -6.918 1 96.25 78 GLU B CA 1
ATOM 1395 C C . GLU B 1 78 ? -0.449 -7.363 -5.699 1 96.25 78 GLU B C 1
ATOM 1397 O O . GLU B 1 78 ? -1.07 -8.422 -5.797 1 96.25 78 GLU B O 1
ATOM 1402 N N . LEU B 1 79 ? -0.342 -6.684 -4.582 1 96.88 79 LEU B N 1
ATOM 1403 C CA . LEU B 1 79 ? -0.914 -7.168 -3.328 1 96.88 79 LEU B CA 1
ATOM 1404 C C . LEU B 1 79 ? -2.105 -6.312 -2.908 1 96.88 79 LEU B C 1
ATOM 1406 O O . LEU B 1 79 ? -2.045 -5.082 -2.979 1 96.88 79 LEU B O 1
ATOM 1410 N N . GLN B 1 80 ? -3.146 -6.953 -2.537 1 97 80 GLN B N 1
ATOM 1411 C CA . GLN B 1 80 ? -4.328 -6.285 -2 1 97 80 GLN B CA 1
ATOM 1412 C C . GLN B 1 80 ? -4.418 -6.453 -0.486 1 97 80 GLN B C 1
ATOM 1414 O O . GLN B 1 80 ? -4.613 -7.566 0.01 1 97 80 GLN B O 1
ATOM 1419 N N . ILE B 1 81 ? -4.309 -5.371 0.204 1 97.69 81 ILE B N 1
ATOM 1420 C CA . ILE B 1 81 ? -4.461 -5.426 1.654 1 97.69 81 ILE B CA 1
ATOM 1421 C C . ILE B 1 81 ? -5.922 -5.688 2.01 1 97.69 81 ILE B C 1
ATOM 1423 O O . ILE B 1 81 ? -6.816 -4.973 1.554 1 97.69 81 ILE B O 1
ATOM 1427 N N . THR B 1 82 ? -6.156 -6.664 2.754 1 96.88 82 THR B N 1
ATOM 1428 C CA . THR B 1 82 ? -7.508 -7.047 3.15 1 96.88 82 THR B CA 1
ATOM 1429 C C . THR B 1 82 ? -7.789 -6.621 4.586 1 96.88 82 THR B C 1
ATOM 1431 O O . THR B 1 82 ? -8.898 -6.176 4.902 1 96.88 82 THR B O 1
ATOM 1434 N N . ASP B 1 83 ? -6.855 -6.863 5.406 1 97.19 83 ASP B N 1
ATOM 1435 C CA . ASP B 1 83 ? -6.895 -6.492 6.816 1 97.19 83 ASP B CA 1
ATOM 1436 C C . ASP B 1 83 ? -5.691 -5.629 7.191 1 97.19 83 ASP B C 1
ATOM 1438 O O . ASP B 1 83 ? -4.566 -5.902 6.762 1 97.19 83 ASP B O 1
ATOM 1442 N N . MET B 1 84 ? -5.969 -4.68 7.961 1 97.31 84 MET B N 1
ATOM 1443 C CA . MET B 1 84 ? -4.863 -3.785 8.281 1 97.31 84 MET B CA 1
ATOM 1444 C C . MET B 1 84 ? -5.055 -3.154 9.656 1 97.31 84 MET B C 1
ATOM 1446 O O . MET B 1 84 ? -6.188 -2.982 10.117 1 97.31 84 MET B O 1
ATOM 1450 N N . ALA B 1 85 ? -4.02 -2.941 10.359 1 97.12 85 ALA B N 1
ATOM 1451 C CA . ALA B 1 85 ? -3.945 -2.111 11.562 1 97.12 85 ALA B CA 1
ATOM 1452 C C . ALA B 1 85 ? -2.941 -0.975 11.375 1 97.12 85 ALA B C 1
ATOM 1454 O O . ALA B 1 85 ? -1.861 -1.176 10.82 1 97.12 85 ALA B O 1
ATOM 1455 N N . LEU B 1 86 ? -3.375 0.125 11.789 1 96.12 86 LEU B N 1
ATOM 1456 C CA . LEU B 1 86 ? -2.561 1.326 11.625 1 96.12 86 LEU B CA 1
ATOM 1457 C C . LEU B 1 86 ? -2.375 2.037 12.969 1 96.12 86 LEU B C 1
ATOM 1459 O O . LEU B 1 86 ? -3.334 2.209 13.719 1 96.12 86 LEU B O 1
ATOM 1463 N N . ALA B 1 87 ? -1.167 2.371 13.289 1 93.88 87 ALA B N 1
ATOM 1464 C CA . ALA B 1 87 ? -0.864 3.098 14.523 1 93.88 87 ALA B CA 1
ATOM 1465 C C . ALA B 1 87 ? 0.248 4.117 14.297 1 93.88 87 ALA B C 1
ATOM 1467 O O . ALA B 1 87 ? 1.18 3.871 13.531 1 93.88 87 ALA B O 1
ATOM 1468 N N . PRO B 1 88 ? 0.057 5.277 14.898 1 91.25 88 PRO B N 1
ATOM 1469 C CA . PRO B 1 88 ? 1.163 6.234 14.805 1 91.25 88 PRO B CA 1
ATOM 1470 C C . PRO B 1 88 ? 2.477 5.672 15.344 1 91.25 88 PRO B C 1
ATOM 1472 O O . PRO B 1 88 ? 2.479 4.945 16.344 1 91.25 88 PRO B O 1
ATOM 1475 N N . ALA B 1 89 ? 3.457 5.73 14.578 1 87.88 89 ALA B N 1
ATOM 1476 C CA . ALA B 1 89 ? 4.762 5.254 15.031 1 87.88 89 ALA B CA 1
ATOM 1477 C C . ALA B 1 89 ? 5.262 6.066 16.219 1 87.88 89 ALA B C 1
ATOM 1479 O O . ALA B 1 89 ? 5.113 7.293 16.25 1 87.88 89 ALA B O 1
ATOM 1480 N N . SER B 1 90 ? 4.68 5.809 17.438 1 66.25 90 SER B N 1
ATOM 1481 C CA . SER B 1 90 ? 5.117 6.582 18.594 1 66.25 90 SER B CA 1
ATOM 1482 C C . SER B 1 90 ? 6.566 7.035 18.438 1 66.25 90 SER B C 1
ATOM 1484 O O . SER B 1 90 ? 7.055 7.848 19.234 1 66.25 90 SER B O 1
ATOM 1486 N N . GLY B 1 91 ? 7.312 6.289 17.891 1 53.78 91 GLY B N 1
ATOM 1487 C CA . GLY B 1 91 ? 8.734 6.598 17.969 1 53.78 91 GLY B CA 1
ATOM 1488 C C . GLY B 1 91 ? 9.117 7.859 17.219 1 53.78 91 GLY B C 1
ATOM 1489 O O . GLY B 1 91 ? 8.305 8.414 16.469 1 53.78 91 GLY B 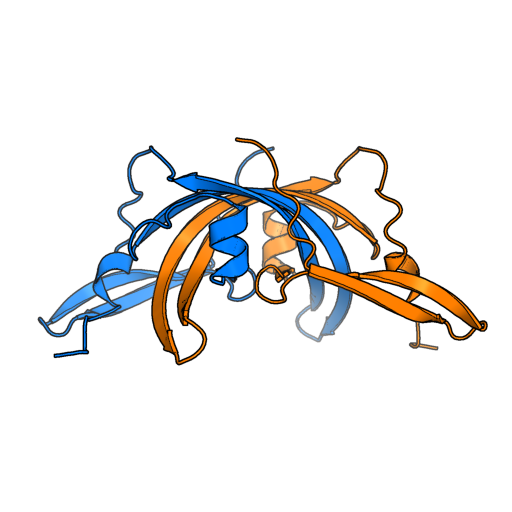O 1
ATOM 1490 N N . GLU B 1 92 ? 10.5 8.188 17.344 1 45.66 92 GLU B N 1
ATOM 1491 C CA . GLU B 1 92 ? 11.273 9.312 16.828 1 45.66 92 GLU B CA 1
ATOM 1492 C C . GLU B 1 92 ? 10.969 9.555 15.352 1 45.66 92 GLU B C 1
ATOM 1494 O O . GLU B 1 92 ? 11.07 8.633 14.539 1 45.66 92 GLU B O 1
ATOM 1499 N N . ALA B 1 93 ? 9.953 10.266 15.203 1 44.38 93 ALA B N 1
ATOM 1500 C CA . ALA B 1 93 ? 9.641 10.781 13.867 1 44.38 93 ALA B CA 1
ATOM 1501 C C . ALA B 1 93 ? 10.867 10.742 12.961 1 44.38 93 ALA B C 1
ATOM 1503 O O . ALA B 1 93 ? 11.891 11.359 13.266 1 44.38 93 ALA B O 1
ATOM 1504 N N . PRO B 1 94 ? 11.172 9.633 12.391 1 40.41 94 PRO B N 1
ATOM 1505 C CA . PRO B 1 94 ? 12.266 10.055 11.516 1 40.41 94 PRO B CA 1
ATOM 1506 C C . PRO B 1 94 ? 11.977 11.359 10.789 1 40.41 94 PRO B C 1
ATOM 1508 O O . PRO B 1 94 ? 10.82 11.648 10.461 1 40.41 94 PRO B O 1
ATOM 1511 N N . LYS B 1 95 ? 12.523 12.422 11.227 1 38.78 95 LYS B N 1
ATOM 1512 C CA . LYS B 1 95 ? 12.445 13.758 10.641 1 38.78 95 LYS B CA 1
ATOM 1513 C C . LYS B 1 95 ? 12.297 13.688 9.125 1 38.78 95 LYS B C 1
ATOM 1515 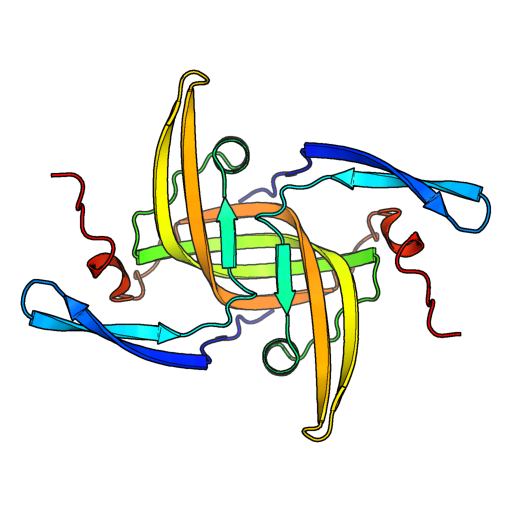O O . LYS B 1 95 ? 13.273 13.484 8.406 1 38.78 95 LYS B O 1
ATOM 1520 N N . THR B 1 96 ? 11.43 12.852 8.609 1 41.44 96 THR B N 1
ATOM 1521 C CA . THR B 1 96 ? 11.43 13.07 7.168 1 41.44 96 THR B CA 1
ATOM 1522 C C . THR B 1 96 ? 10.93 14.469 6.828 1 41.44 96 THR B C 1
ATOM 1524 O O . THR B 1 96 ? 10.07 15.016 7.531 1 41.44 96 THR B O 1
ATOM 1527 N N . ALA B 1 97 ? 11.75 15.305 6.227 1 36.59 97 ALA B N 1
ATOM 1528 C CA . ALA B 1 97 ? 11.539 16.656 5.738 1 36.59 97 ALA B CA 1
ATOM 1529 C C . ALA B 1 97 ? 10.234 16.766 4.949 1 36.59 97 ALA B C 1
ATOM 1531 O O . ALA B 1 97 ? 9.969 17.781 4.309 1 36.59 97 ALA B O 1
ATOM 1532 N N . ALA B 1 98 ? 9.484 15.766 4.895 1 39.78 98 ALA B N 1
ATOM 1533 C CA . ALA B 1 98 ? 8.352 15.883 3.977 1 39.78 98 ALA B CA 1
ATOM 1534 C C . ALA B 1 98 ? 7.355 16.922 4.473 1 39.78 98 ALA B C 1
ATOM 1536 O O . ALA B 1 98 ? 6.277 17.094 3.891 1 39.78 98 ALA B O 1
ATOM 1537 N N . GLN B 1 99 ? 7.305 17.156 5.805 1 40.97 99 GLN B N 1
ATOM 1538 C CA . GLN B 1 99 ? 6.258 18.062 6.273 1 40.97 99 GLN B CA 1
ATOM 1539 C C . GLN B 1 99 ? 6.172 19.297 5.395 1 40.97 99 GLN B C 1
ATOM 1541 O O . GLN B 1 99 ? 5.238 20.094 5.527 1 40.97 99 GLN B O 1
ATOM 1546 N N . THR B 1 100 ? 7.371 19.641 4.758 1 35.78 100 THR B N 1
ATOM 1547 C CA . THR B 1 100 ? 7.371 21.031 4.32 1 35.78 100 THR B CA 1
ATOM 1548 C C . THR B 1 100 ? 6.41 21.234 3.148 1 35.78 100 THR B C 1
ATOM 1550 O O . THR B 1 100 ? 5.926 22.344 2.918 1 35.78 100 THR B O 1
ATOM 1553 N N . LEU B 1 101 ? 6.336 20.234 2.186 1 37.5 101 LEU B N 1
ATOM 1554 C CA . LEU B 1 101 ? 5.895 20.75 0.896 1 37.5 101 LEU B CA 1
ATOM 1555 C C . LEU B 1 101 ? 4.383 20.953 0.88 1 37.5 101 LEU B C 1
ATOM 1557 O O . LEU B 1 101 ? 3.818 21.375 -0.132 1 37.5 101 LEU B O 1
ATOM 1561 N N . TYR B 1 102 ? 3.604 20.172 1.507 1 44.53 102 TYR B N 1
ATOM 1562 C CA . TYR B 1 102 ? 2.227 20.5 1.148 1 44.53 102 TYR B CA 1
ATOM 1563 C C . TYR B 1 102 ? 1.86 21.906 1.593 1 44.53 102 TYR B C 1
ATOM 1565 O O . TYR B 1 102 ? 1.786 22.188 2.791 1 44.53 102 TYR B O 1
ATOM 1573 N N . GLY B 1 103 ? 2.438 22.953 1.021 1 34.53 103 GLY B N 1
ATOM 1574 C CA . GLY B 1 103 ? 1.95 24.312 1.181 1 34.53 103 GLY B CA 1
ATOM 1575 C C . GLY B 1 103 ? 0.437 24.406 1.227 1 34.53 103 GLY B C 1
ATOM 1576 O O . GLY B 1 103 ? -0.255 23.703 0.495 1 34.53 103 GLY B O 1
ATOM 1577 N N . GLU B 1 104 ? -0.255 24.781 2.377 1 37.19 104 GLU B N 1
ATOM 1578 C CA . GLU B 1 104 ? -1.561 25.422 2.525 1 37.19 104 GLU B CA 1
ATOM 1579 C C . GLU B 1 104 ? -1.887 26.297 1.32 1 37.19 104 GLU B C 1
ATOM 1581 O O . GLU B 1 104 ? -1.361 27.406 1.194 1 37.19 104 GLU B O 1
ATOM 1586 N N . GLY B 1 105 ? -1.602 26 0.039 1 36.94 105 GLY B N 1
ATOM 1587 C CA . GLY B 1 105 ? -2.045 27.078 -0.834 1 36.94 105 GLY B CA 1
ATOM 1588 C C . GLY B 1 105 ? -3.486 27.484 -0.596 1 36.94 105 GLY B C 1
ATOM 1589 O O . GLY B 1 105 ? -4.047 28.266 -1.355 1 36.94 105 GLY B O 1
ATOM 1590 N N . GLY B 1 106 ? -4.488 26.812 0.162 1 32.31 106 GLY B N 1
ATOM 1591 C CA . GLY B 1 106 ? -5.738 27.547 0.038 1 32.31 106 GLY B CA 1
ATOM 1592 C C . GLY B 1 106 ? -5.707 28.891 0.721 1 32.31 106 GLY B C 1
ATOM 1593 O O . GLY B 1 106 ? -5.598 28.984 1.945 1 32.31 106 GLY B O 1
ATOM 1594 N N . GLU B 1 107 ? -4.629 29.844 0.68 1 25.17 107 GLU B N 1
ATOM 1595 C CA . GLU B 1 107 ? -5.246 31.141 0.875 1 25.17 107 GLU B CA 1
ATOM 1596 C C . GLU B 1 107 ? -6.254 31.453 -0.229 1 25.17 107 GLU B C 1
ATOM 1598 O O . GLU B 1 107 ? -6.031 31.109 -1.393 1 25.17 107 GLU B O 1
#

Secondary structure (DSSP, 8-state):
---EE---EEEEEE-TTS-EEEEEE--GGGEEEEEHHHHHHHT-PPPPTT-EEEEEEEEEEEEEEEEEETTEEEEEEEEEEEEEEEEE--S-----GGGGSS-----/---EE---EEEEEE-TTS-EEEEEE--GGGEEEEEHHHHHHHT-PPPPTT-EEEEEEEEEEEEEEEEEETTEEEEEEEEEEEEEEEEE--S-----GGGGSS-----

Radius of gyration: 18.59 Å; Cα contacts (8 Å, |Δi|>4): 482; chains: 2; bounding box: 40×54×43 Å

pLDDT: mean 83.61, std 20.07, range [24.92, 97.69]